Protein AF-A0A0N9HSQ0-F1 (afdb_monomer)

Structure (mmCIF, N/CA/C/O backbone):
data_AF-A0A0N9HSQ0-F1
#
_entry.id   AF-A0A0N9HSQ0-F1
#
loop_
_atom_site.group_PDB
_atom_site.id
_atom_site.type_symbol
_atom_site.label_atom_id
_atom_site.label_alt_id
_atom_site.label_comp_id
_atom_site.label_asym_id
_atom_site.label_entity_id
_atom_site.label_seq_id
_atom_site.pdbx_PDB_ins_code
_atom_site.Cartn_x
_atom_site.Cartn_y
_atom_site.Cartn_z
_atom_site.occupancy
_atom_site.B_iso_or_equiv
_atom_site.auth_seq_id
_atom_site.auth_comp_id
_atom_site.auth_asym_id
_atom_site.auth_atom_id
_atom_site.pdbx_PDB_model_num
ATOM 1 N N . MET A 1 1 ? 25.140 -25.971 20.193 1.00 41.25 1 MET A N 1
ATOM 2 C CA . MET A 1 1 ? 24.429 -25.463 19.004 1.00 41.25 1 MET A CA 1
ATOM 3 C C . MET A 1 1 ? 25.494 -25.039 18.015 1.00 41.25 1 MET A C 1
ATOM 5 O O . MET A 1 1 ? 26.293 -24.181 18.363 1.00 41.25 1 MET A O 1
ATOM 9 N N . LEU A 1 2 ? 25.597 -25.732 16.882 1.00 38.06 2 LEU A N 1
ATOM 10 C CA . LEU A 1 2 ? 26.518 -25.379 15.803 1.00 38.06 2 LEU A CA 1
ATOM 11 C C . LEU A 1 2 ? 25.874 -24.244 15.006 1.00 38.06 2 LEU A C 1
ATOM 13 O O . LEU A 1 2 ? 24.759 -24.404 14.518 1.00 38.06 2 LEU A O 1
ATOM 17 N N . TYR A 1 3 ? 26.546 -23.099 14.949 1.00 47.81 3 TYR A N 1
ATOM 18 C CA . TYR A 1 3 ? 26.230 -22.059 13.981 1.00 47.81 3 TYR A CA 1
ATOM 19 C C . TYR A 1 3 ? 26.772 -22.542 12.637 1.00 47.81 3 TYR A C 1
ATOM 21 O O . TYR A 1 3 ? 27.984 -22.676 12.484 1.00 47.81 3 TYR A O 1
ATOM 29 N N . ASP A 1 4 ? 25.886 -22.860 11.696 1.00 50.44 4 ASP A N 1
ATOM 30 C CA . ASP A 1 4 ? 26.289 -23.031 10.305 1.00 50.44 4 ASP A CA 1
ATOM 31 C C . ASP A 1 4 ? 26.711 -21.655 9.776 1.00 50.44 4 ASP A C 1
ATOM 33 O O . ASP A 1 4 ? 25.883 -20.765 9.570 1.00 50.44 4 ASP A O 1
ATOM 37 N N . ASP A 1 5 ? 28.021 -21.474 9.608 1.00 53.03 5 ASP A N 1
ATOM 38 C CA . ASP A 1 5 ? 28.629 -20.325 8.940 1.00 53.03 5 ASP A CA 1
ATOM 39 C C . ASP A 1 5 ? 28.173 -20.310 7.473 1.00 53.03 5 ASP A C 1
ATOM 41 O O . ASP A 1 5 ? 28.751 -20.960 6.593 1.00 53.03 5 ASP A O 1
ATOM 45 N N . VAL A 1 6 ? 27.100 -19.572 7.190 1.00 54.7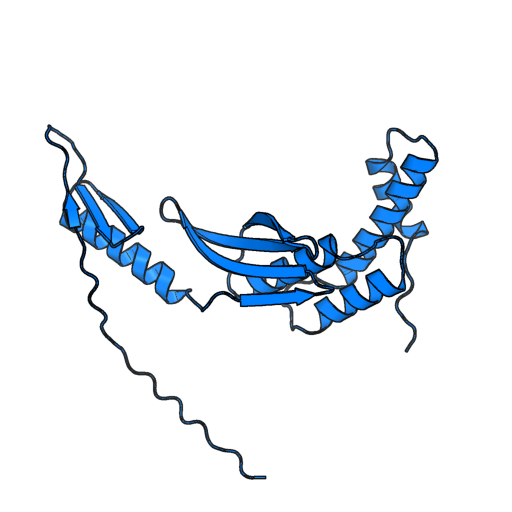5 6 VAL A N 1
ATOM 46 C CA . VAL A 1 6 ? 26.670 -19.311 5.816 1.00 54.75 6 VAL A CA 1
ATOM 47 C C . VAL A 1 6 ? 27.702 -18.389 5.172 1.00 54.75 6 VAL A C 1
ATOM 49 O O . VAL A 1 6 ? 27.705 -17.176 5.367 1.00 54.75 6 VAL A O 1
ATOM 52 N N . THR A 1 7 ? 28.595 -18.969 4.374 1.00 48.19 7 THR A N 1
ATOM 53 C CA . THR A 1 7 ? 29.532 -18.206 3.548 1.00 48.19 7 THR A CA 1
ATOM 54 C C . THR A 1 7 ? 28.821 -17.743 2.279 1.00 48.19 7 THR A C 1
ATOM 56 O O . THR A 1 7 ? 28.659 -18.500 1.321 1.00 48.19 7 THR A O 1
ATOM 59 N N . VAL A 1 8 ? 28.398 -16.479 2.258 1.00 57.38 8 VAL A N 1
ATOM 60 C CA . VAL A 1 8 ? 27.887 -15.826 1.045 1.00 57.38 8 VAL A CA 1
ATOM 61 C C . VAL A 1 8 ? 29.070 -15.523 0.120 1.00 57.38 8 VAL A C 1
ATOM 63 O O . VAL A 1 8 ? 30.066 -14.934 0.538 1.00 57.38 8 VAL A O 1
ATOM 66 N N . ARG A 1 9 ? 28.997 -15.969 -1.140 1.00 55.34 9 ARG A N 1
ATOM 67 C CA . ARG A 1 9 ? 29.979 -15.639 -2.185 1.00 55.34 9 ARG A CA 1
ATOM 68 C C . ARG A 1 9 ? 29.315 -14.812 -3.269 1.00 55.34 9 ARG A C 1
ATOM 70 O O . ARG A 1 9 ? 28.595 -15.361 -4.102 1.00 55.34 9 ARG A O 1
ATOM 77 N N . ASP A 1 10 ? 29.653 -13.534 -3.313 1.00 60.94 10 ASP A N 1
ATOM 78 C CA . ASP A 1 10 ? 29.203 -12.649 -4.378 1.00 60.94 10 ASP A CA 1
ATOM 79 C C . ASP A 1 10 ? 30.009 -12.906 -5.655 1.00 60.94 10 ASP A C 1
ATOM 81 O O . ASP A 1 10 ? 31.243 -12.956 -5.653 1.00 60.94 10 ASP A O 1
ATOM 85 N N . ARG A 1 11 ? 29.307 -13.108 -6.772 1.00 68.62 11 ARG A N 1
ATOM 86 C CA . ARG A 1 11 ? 29.905 -13.230 -8.105 1.00 68.62 11 ARG A CA 1
ATOM 87 C C . ARG A 1 11 ? 29.108 -12.400 -9.094 1.00 68.62 11 ARG A C 1
ATOM 89 O O . ARG A 1 11 ? 27.900 -12.572 -9.215 1.00 68.62 11 ARG A O 1
ATOM 96 N N . THR A 1 12 ? 29.799 -11.567 -9.862 1.00 67.62 12 THR A N 1
ATOM 97 C CA . THR A 1 12 ? 29.189 -10.854 -10.984 1.00 67.62 12 THR A CA 1
ATOM 98 C C . THR A 1 12 ? 28.826 -11.847 -12.086 1.00 67.62 12 THR A C 1
ATOM 100 O O . THR A 1 12 ? 29.705 -12.471 -12.683 1.00 67.62 12 THR A O 1
ATOM 103 N N . VAL A 1 13 ? 27.532 -11.991 -12.370 1.00 65.88 13 VAL A N 1
ATOM 104 C CA . VAL A 1 13 ? 27.021 -12.779 -13.498 1.00 65.88 13 VAL A CA 1
ATOM 105 C C . VAL A 1 13 ? 26.657 -11.827 -14.632 1.00 65.88 13 VAL A C 1
ATOM 107 O O . VAL A 1 13 ? 25.873 -10.900 -14.444 1.00 65.88 13 VAL A O 1
ATOM 110 N N . LEU A 1 14 ? 27.211 -12.059 -15.823 1.00 68.12 14 LEU A N 1
ATOM 111 C CA . LEU A 1 14 ? 26.823 -11.323 -17.024 1.00 68.12 14 LEU A CA 1
ATOM 112 C C . LEU A 1 14 ? 25.644 -12.032 -17.698 1.00 68.12 14 LEU A C 1
ATOM 114 O O . LEU A 1 14 ? 25.813 -13.105 -18.277 1.00 68.12 14 LEU A O 1
ATOM 118 N N . VAL A 1 15 ? 24.468 -11.409 -17.673 1.00 66.56 15 VAL A N 1
ATOM 119 C CA . VAL A 1 15 ? 23.293 -11.871 -18.423 1.00 66.56 15 VAL A CA 1
ATOM 120 C C . VAL A 1 15 ? 23.156 -11.024 -19.685 1.00 66.56 15 VAL A C 1
ATOM 122 O O . VAL A 1 15 ? 23.013 -9.806 -19.613 1.00 66.56 15 VAL A O 1
ATOM 125 N N . ARG A 1 16 ? 23.216 -11.660 -20.860 1.00 72.00 16 ARG A N 1
ATOM 126 C CA . ARG A 1 16 ? 22.978 -10.985 -22.144 1.00 72.00 16 ARG A CA 1
ATOM 127 C C . ARG A 1 16 ? 21.499 -11.073 -22.495 1.00 72.00 16 ARG A C 1
ATOM 129 O O . ARG A 1 16 ? 20.984 -12.169 -22.691 1.00 72.00 16 ARG A O 1
ATOM 136 N N . LEU A 1 17 ? 20.843 -9.924 -22.604 1.00 73.19 17 LEU A N 1
ATOM 137 C CA . LEU A 1 17 ? 19.463 -9.823 -23.071 1.00 73.19 17 LEU A CA 1
ATOM 138 C C . LEU A 1 17 ? 19.459 -9.502 -24.566 1.00 73.19 17 LEU A C 1
ATOM 140 O O . LEU A 1 17 ? 20.148 -8.586 -25.014 1.00 73.19 17 LEU A O 1
ATOM 144 N N . THR A 1 18 ? 18.695 -10.264 -25.344 1.00 81.81 18 THR A N 1
ATOM 145 C CA . THR A 1 18 ? 18.488 -9.972 -26.765 1.00 81.81 18 THR A CA 1
ATOM 146 C C . THR A 1 18 ? 17.492 -8.827 -26.901 1.00 81.81 18 THR A C 1
ATOM 148 O O . THR A 1 18 ? 16.412 -8.869 -26.311 1.00 81.81 18 THR A O 1
ATOM 151 N N . THR A 1 19 ? 17.845 -7.815 -27.688 1.00 83.62 19 THR A N 1
ATOM 152 C CA . THR A 1 19 ? 16.984 -6.667 -27.980 1.00 83.62 19 THR A CA 1
ATOM 153 C C . THR A 1 19 ? 16.700 -6.590 -29.477 1.00 83.62 19 THR A C 1
ATOM 155 O O . THR A 1 19 ? 17.472 -7.080 -30.301 1.00 83.62 19 THR A O 1
ATOM 158 N N . THR A 1 20 ? 15.573 -5.989 -29.846 1.00 88.94 20 THR A N 1
ATOM 159 C CA . THR A 1 20 ? 15.243 -5.647 -31.234 1.00 88.94 20 THR A CA 1
ATOM 160 C C . THR A 1 20 ? 15.177 -4.134 -31.361 1.00 88.94 20 THR A C 1
ATOM 162 O O . THR A 1 20 ? 14.444 -3.491 -30.613 1.00 88.94 20 THR A O 1
ATOM 165 N N . ALA A 1 21 ? 15.934 -3.565 -32.298 1.00 87.00 21 ALA A N 1
ATOM 166 C CA . ALA A 1 21 ? 15.878 -2.146 -32.621 1.00 87.00 21 ALA A CA 1
ATOM 167 C C . ALA A 1 21 ? 15.114 -1.930 -33.931 1.00 87.00 21 ALA A C 1
ATOM 169 O O . ALA A 1 21 ? 15.380 -2.582 -34.938 1.00 87.00 21 ALA A O 1
ATOM 170 N N . THR A 1 22 ? 14.158 -1.006 -33.924 1.00 91.12 22 THR A N 1
ATOM 171 C CA . THR A 1 22 ? 13.343 -0.666 -35.095 1.00 91.12 22 THR A CA 1
ATOM 172 C C . THR A 1 22 ? 13.283 0.843 -35.286 1.00 91.12 22 THR A C 1
ATOM 174 O O . THR A 1 22 ? 13.370 1.608 -34.328 1.00 91.12 22 THR A O 1
ATOM 177 N N . ARG A 1 23 ? 13.135 1.286 -36.536 1.00 91.31 23 ARG A N 1
ATOM 178 C CA . ARG A 1 23 ? 12.885 2.688 -36.882 1.00 91.31 23 ARG A CA 1
ATOM 179 C C . ARG A 1 23 ? 11.802 2.748 -37.958 1.00 91.31 23 ARG A C 1
ATOM 181 O O . ARG A 1 23 ? 12.018 2.180 -39.032 1.00 91.31 23 ARG A O 1
ATOM 188 N N . PRO A 1 24 ? 10.679 3.448 -37.728 1.00 89.31 24 PRO A N 1
ATOM 189 C CA . PRO A 1 24 ? 9.686 3.683 -38.770 1.00 89.31 24 PRO A CA 1
ATOM 190 C C . PRO A 1 24 ? 10.293 4.402 -39.991 1.00 89.31 24 PRO A C 1
ATOM 192 O O . PRO A 1 24 ? 11.217 5.210 -39.838 1.00 89.31 24 PRO A O 1
ATOM 195 N N . PRO A 1 25 ? 9.799 4.151 -41.215 1.00 86.56 25 PRO A N 1
ATOM 196 C CA . PRO A 1 25 ? 10.267 4.869 -42.397 1.00 86.56 25 PRO A CA 1
ATOM 197 C C . PRO A 1 25 ? 9.919 6.368 -42.316 1.00 86.56 25 PRO A C 1
ATOM 199 O O . PRO A 1 25 ? 8.823 6.739 -41.903 1.00 86.56 25 PRO A O 1
ATOM 202 N N . GLY A 1 26 ? 10.843 7.243 -42.734 1.00 84.88 26 GLY A N 1
ATOM 203 C CA . GLY A 1 26 ? 10.636 8.700 -42.787 1.00 84.88 26 GLY A CA 1
ATOM 204 C C . GLY A 1 26 ? 11.812 9.530 -42.256 1.00 84.88 26 GLY A C 1
ATOM 205 O O . GLY A 1 26 ? 12.737 9.013 -41.629 1.00 84.88 26 GLY A O 1
ATOM 206 N N . ARG A 1 27 ? 11.797 10.848 -42.512 1.00 82.25 27 ARG A N 1
ATOM 207 C CA . ARG A 1 27 ? 12.781 11.790 -41.938 1.00 82.25 27 ARG A CA 1
ATOM 208 C C . ARG A 1 27 ? 12.439 12.081 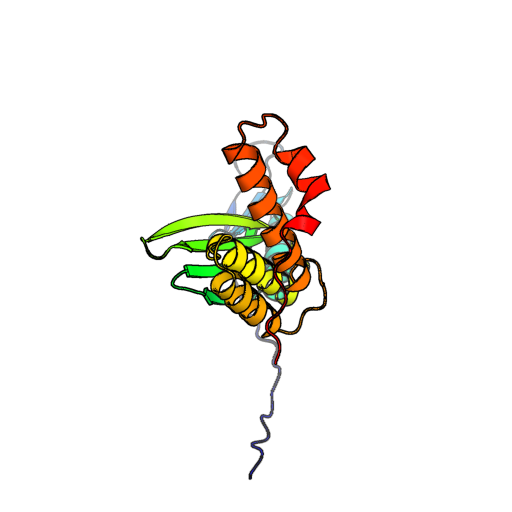-40.472 1.00 82.25 27 ARG A C 1
ATOM 210 O O . ARG A 1 27 ? 11.266 12.186 -40.136 1.00 82.25 27 ARG A O 1
ATOM 217 N N . ARG A 1 28 ? 13.468 12.273 -39.632 1.00 82.88 28 ARG A N 1
ATOM 218 C CA . ARG A 1 28 ? 13.358 12.620 -38.194 1.00 82.88 28 ARG A CA 1
ATOM 219 C C . ARG A 1 28 ? 12.613 11.591 -37.320 1.00 82.88 28 ARG A C 1
ATOM 221 O O . ARG A 1 28 ? 12.153 11.945 -36.242 1.00 82.88 28 ARG A O 1
ATOM 228 N N . GLN A 1 29 ? 12.513 10.338 -37.760 1.00 89.50 29 GLN A N 1
ATOM 229 C CA . GLN A 1 29 ? 11.940 9.259 -36.951 1.00 89.50 29 GLN A CA 1
ATOM 230 C C . GLN A 1 29 ? 12.932 8.776 -35.888 1.00 89.50 29 GLN A C 1
ATOM 232 O O . GLN A 1 29 ? 14.140 8.726 -36.139 1.00 89.50 29 GLN A O 1
ATOM 237 N N . THR A 1 30 ? 12.417 8.417 -34.715 1.00 92.38 30 THR A N 1
ATOM 238 C CA . THR A 1 30 ? 13.195 7.855 -33.608 1.00 92.38 30 THR A CA 1
ATOM 239 C C . THR A 1 30 ? 13.410 6.354 -33.788 1.00 92.38 30 THR A C 1
ATOM 241 O O . THR A 1 30 ? 12.623 5.651 -34.422 1.00 92.38 30 THR A O 1
ATOM 244 N N . TRP A 1 31 ? 14.515 5.867 -33.236 1.00 94.25 31 TRP A N 1
ATOM 245 C CA . TRP A 1 31 ? 14.769 4.450 -33.031 1.00 94.25 31 TRP A CA 1
ATOM 246 C C . TRP A 1 31 ? 14.086 3.984 -31.753 1.00 94.25 31 TRP A C 1
ATOM 248 O O . TRP A 1 31 ? 14.141 4.690 -30.748 1.00 94.25 31 TRP A O 1
ATOM 258 N N . THR A 1 32 ? 13.523 2.782 -31.778 1.00 92.12 32 THR A N 1
ATOM 259 C CA . THR A 1 32 ? 12.946 2.095 -30.622 1.00 92.12 32 THR A CA 1
ATOM 260 C C . THR A 1 32 ? 13.689 0.783 -30.408 1.00 92.12 32 THR A C 1
ATOM 262 O O . THR A 1 32 ? 13.655 -0.078 -31.284 1.00 92.12 32 THR A O 1
ATOM 265 N N . ALA A 1 33 ? 14.337 0.614 -29.256 1.00 90.94 33 ALA A N 1
ATOM 266 C CA . ALA A 1 33 ? 14.908 -0.658 -28.818 1.00 90.94 33 ALA A CA 1
ATOM 267 C C . ALA A 1 33 ? 13.931 -1.359 -27.864 1.00 90.94 33 ALA A C 1
ATOM 269 O O . ALA A 1 33 ? 13.346 -0.692 -27.011 1.00 90.94 33 ALA A O 1
ATOM 270 N N . GLN A 1 34 ? 13.747 -2.677 -27.995 1.00 89.81 34 GLN A N 1
ATOM 271 C CA . GLN A 1 34 ? 12.795 -3.462 -27.197 1.00 89.81 34 GLN A CA 1
ATOM 272 C C . GLN A 1 34 ? 13.383 -4.798 -26.717 1.00 89.81 34 GLN A C 1
ATOM 274 O O . GLN A 1 34 ? 14.107 -5.450 -27.467 1.00 89.81 34 GLN A O 1
ATOM 279 N N . ALA A 1 35 ? 13.028 -5.228 -25.502 1.00 86.62 35 ALA A N 1
ATOM 280 C CA . ALA A 1 35 ? 13.273 -6.565 -24.949 1.00 86.62 35 ALA A CA 1
ATOM 281 C C . ALA A 1 35 ? 12.069 -7.016 -24.103 1.00 86.62 35 ALA A C 1
ATOM 283 O O . ALA A 1 35 ? 11.866 -6.555 -22.979 1.00 86.62 35 ALA A O 1
ATOM 284 N N . GLY A 1 36 ? 11.243 -7.919 -24.638 1.00 83.06 36 GLY A N 1
ATOM 285 C CA . GLY A 1 36 ? 9.976 -8.287 -23.998 1.00 83.06 36 GLY A CA 1
ATOM 286 C C . GLY A 1 36 ? 9.033 -7.082 -23.906 1.00 83.06 36 GLY A C 1
ATOM 287 O O . GLY A 1 36 ? 8.749 -6.449 -24.917 1.00 83.06 36 GLY A O 1
ATOM 288 N N . HIS A 1 37 ? 8.565 -6.752 -22.699 1.00 78.69 37 HIS A N 1
ATOM 289 C CA . HIS A 1 37 ? 7.734 -5.562 -22.455 1.00 78.69 37 HIS A CA 1
ATOM 290 C C . HIS A 1 37 ? 8.553 -4.268 -22.286 1.00 78.69 37 HIS A C 1
ATOM 292 O O . HIS A 1 37 ? 7.992 -3.169 -22.274 1.00 78.69 37 HIS A O 1
ATOM 298 N N . TRP A 1 38 ? 9.878 -4.378 -22.171 1.00 84.44 38 TRP A N 1
ATOM 299 C CA . TRP A 1 38 ? 10.766 -3.236 -22.006 1.00 84.44 38 TRP A CA 1
ATOM 300 C C . TRP A 1 38 ? 11.059 -2.578 -23.338 1.00 84.44 38 TRP A C 1
ATOM 302 O O . TRP A 1 38 ? 11.335 -3.259 -24.325 1.00 84.44 38 TRP A O 1
ATOM 312 N N . HIS A 1 39 ? 11.050 -1.250 -23.354 1.00 89.06 39 HIS A N 1
ATOM 313 C CA . HIS A 1 39 ? 11.429 -0.486 -24.529 1.00 89.06 39 HIS A CA 1
ATOM 314 C C . HIS A 1 39 ? 11.978 0.898 -24.171 1.00 89.06 39 HIS A C 1
ATOM 316 O O . HIS A 1 39 ? 11.699 1.454 -23.104 1.00 89.06 39 HIS A O 1
ATOM 322 N N . ALA A 1 40 ? 12.766 1.459 -25.084 1.00 89.62 40 ALA A N 1
ATOM 323 C CA . ALA A 1 40 ? 13.254 2.830 -25.022 1.00 89.62 40 ALA A CA 1
ATOM 324 C C . ALA A 1 40 ? 13.356 3.420 -26.431 1.00 89.62 40 ALA A C 1
ATOM 326 O O . ALA A 1 40 ? 13.582 2.693 -27.401 1.00 89.62 40 ALA A O 1
ATOM 327 N N . THR A 1 41 ? 13.198 4.739 -26.539 1.00 91.25 41 THR A N 1
ATOM 328 C CA . THR A 1 41 ? 13.251 5.461 -27.815 1.00 91.25 41 THR A CA 1
ATOM 329 C C . THR A 1 41 ? 14.328 6.536 -27.804 1.00 91.25 41 THR A C 1
ATOM 331 O O . THR A 1 41 ? 14.423 7.280 -26.831 1.00 91.25 41 THR A O 1
ATOM 334 N N . ALA A 1 42 ? 15.089 6.677 -28.890 1.00 91.75 42 ALA A N 1
ATOM 335 C CA . ALA A 1 42 ? 16.099 7.728 -29.030 1.00 91.75 42 ALA A CA 1
ATOM 336 C C . ALA A 1 42 ? 16.330 8.135 -30.495 1.00 91.75 42 ALA A C 1
ATOM 338 O O . ALA A 1 42 ? 15.761 7.568 -31.424 1.00 91.75 42 ALA A O 1
ATOM 339 N N . SER A 1 43 ? 17.187 9.131 -30.725 1.00 92.12 43 SER A N 1
ATOM 340 C CA . SER A 1 43 ? 17.527 9.611 -32.074 1.00 92.12 43 SER A CA 1
ATOM 341 C C . SER A 1 43 ? 18.433 8.658 -32.865 1.00 92.12 43 SER A C 1
ATOM 343 O O . SER A 1 43 ? 18.450 8.714 -34.095 1.00 92.12 43 SER A O 1
ATOM 345 N N . THR A 1 44 ? 19.166 7.766 -32.192 1.00 92.31 44 THR A N 1
ATOM 346 C CA . THR A 1 44 ? 20.043 6.760 -32.812 1.00 92.31 44 THR A CA 1
ATOM 347 C C . THR A 1 44 ? 19.769 5.371 -32.243 1.00 92.31 44 THR A C 1
ATOM 349 O O . THR A 1 44 ? 19.285 5.246 -31.120 1.00 92.31 44 THR A O 1
ATOM 352 N N . GLU A 1 45 ? 20.104 4.330 -33.011 1.00 91.25 45 GLU A N 1
ATOM 353 C CA . GLU A 1 45 ? 19.984 2.930 -32.584 1.00 91.25 45 GLU A CA 1
ATOM 354 C C . GLU A 1 45 ? 20.752 2.683 -31.282 1.00 91.25 45 GLU A C 1
ATOM 356 O O . GLU A 1 45 ? 20.185 2.191 -30.309 1.00 91.25 45 GLU A O 1
ATOM 361 N N . LYS A 1 46 ? 22.019 3.118 -31.242 1.00 90.69 46 LYS A N 1
ATOM 362 C CA . LYS A 1 46 ? 22.871 3.004 -30.057 1.00 90.69 46 LYS A CA 1
ATOM 363 C C . LYS A 1 46 ? 22.261 3.715 -28.851 1.00 90.69 46 LYS A C 1
ATOM 365 O O . LYS A 1 46 ? 22.165 3.111 -27.796 1.00 90.69 46 LYS A O 1
ATOM 370 N N . ALA A 1 47 ? 21.798 4.957 -29.006 1.00 90.44 47 ALA A N 1
ATOM 371 C CA . ALA A 1 47 ? 21.202 5.689 -27.889 1.00 90.44 47 ALA A CA 1
ATOM 372 C C . ALA A 1 47 ? 19.914 5.023 -27.372 1.00 90.44 47 ALA A C 1
ATOM 374 O O . ALA A 1 47 ? 19.651 5.058 -26.175 1.00 90.44 47 ALA A O 1
ATOM 375 N N . ALA A 1 48 ? 19.120 4.395 -28.247 1.00 89.69 48 ALA A N 1
ATOM 376 C CA . ALA A 1 48 ? 17.928 3.661 -27.830 1.00 89.69 48 ALA A CA 1
ATOM 377 C C . ALA A 1 48 ? 18.307 2.378 -27.070 1.00 89.69 48 ALA A C 1
ATOM 379 O O . ALA A 1 48 ? 17.682 2.058 -26.060 1.00 89.69 48 ALA A O 1
ATOM 380 N N . ALA A 1 49 ? 19.346 1.670 -27.525 1.00 89.44 49 ALA A N 1
ATOM 381 C CA . ALA A 1 49 ? 19.877 0.490 -26.848 1.00 89.44 49 ALA A CA 1
ATOM 382 C C . ALA A 1 49 ? 20.505 0.830 -25.485 1.00 89.44 49 ALA A C 1
ATOM 384 O O . ALA A 1 49 ? 20.200 0.158 -24.503 1.00 89.44 49 ALA A O 1
ATOM 385 N N . ASP A 1 50 ? 21.312 1.893 -25.409 1.00 89.81 50 ASP A N 1
ATOM 386 C CA . ASP A 1 50 ? 21.937 2.371 -24.171 1.00 89.81 50 ASP A CA 1
ATOM 387 C C . ASP A 1 50 ? 20.862 2.804 -23.156 1.00 89.81 50 ASP A C 1
ATOM 389 O O . ASP A 1 50 ? 20.907 2.391 -22.000 1.00 89.81 50 ASP A O 1
ATOM 393 N N . ALA A 1 51 ? 19.827 3.533 -23.596 1.00 88.69 51 ALA A N 1
ATOM 394 C CA . ALA A 1 51 ? 18.704 3.923 -22.738 1.00 88.69 51 ALA A CA 1
ATOM 395 C C . ALA A 1 51 ? 17.889 2.717 -22.231 1.00 88.69 51 ALA A C 1
ATOM 397 O O . ALA A 1 51 ? 17.426 2.707 -21.090 1.00 88.69 51 ALA A O 1
ATOM 398 N N . LEU A 1 52 ? 17.702 1.683 -23.061 1.00 88.75 52 LEU A N 1
ATOM 399 C CA . LEU A 1 52 ? 17.059 0.438 -22.636 1.00 88.75 52 LEU A CA 1
ATOM 400 C C . LEU A 1 52 ? 17.920 -0.309 -21.606 1.00 88.75 52 LEU A C 1
ATOM 402 O O . LEU A 1 52 ? 17.386 -0.802 -20.613 1.00 88.75 52 LEU A O 1
ATOM 406 N N . ALA A 1 53 ? 19.235 -0.378 -21.828 1.00 87.69 53 ALA A N 1
ATOM 407 C CA . ALA A 1 53 ? 20.173 -1.019 -20.914 1.00 87.69 53 ALA A CA 1
ATOM 408 C C . ALA A 1 53 ? 20.221 -0.307 -19.555 1.00 87.69 53 ALA A C 1
ATOM 410 O O . ALA A 1 53 ? 20.139 -0.973 -18.527 1.00 87.69 53 ALA A O 1
ATOM 411 N N . GLU A 1 54 ? 20.269 1.027 -19.543 1.00 85.81 54 GLU A N 1
ATOM 412 C CA . GLU A 1 54 ? 20.230 1.830 -18.318 1.00 85.81 54 GLU A CA 1
ATOM 413 C C . GLU A 1 54 ? 18.939 1.581 -17.525 1.00 85.81 54 GLU A C 1
ATOM 415 O O . GLU A 1 54 ? 18.994 1.303 -16.329 1.00 85.81 54 GLU A O 1
ATOM 420 N N . ARG A 1 55 ? 17.777 1.582 -18.194 1.00 83.50 55 ARG A N 1
ATOM 421 C CA . ARG A 1 55 ? 16.481 1.281 -17.556 1.00 83.50 55 ARG A CA 1
ATOM 422 C C . ARG A 1 55 ? 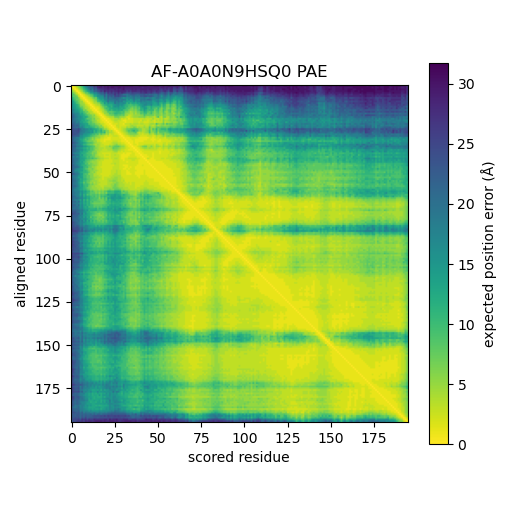16.442 -0.119 -16.942 1.00 83.50 55 ARG A C 1
ATOM 424 O O . ARG A 1 55 ? 15.973 -0.287 -15.819 1.00 83.50 55 ARG A O 1
ATOM 431 N N . LEU A 1 56 ? 16.935 -1.124 -17.668 1.00 86.44 56 LEU A N 1
ATOM 432 C CA . LEU A 1 56 ? 17.010 -2.499 -17.170 1.00 86.44 56 LEU A CA 1
ATOM 433 C C . LEU A 1 56 ? 17.972 -2.616 -15.987 1.00 86.44 56 LEU A C 1
ATOM 435 O O . LEU A 1 56 ? 17.659 -3.299 -15.017 1.00 86.44 56 LEU A O 1
ATOM 439 N N . GLN A 1 57 ? 19.116 -1.935 -16.036 1.00 84.31 57 GLN A N 1
ATOM 440 C CA . GLN A 1 57 ? 20.075 -1.913 -14.937 1.00 84.31 57 GLN A CA 1
ATOM 441 C C . GLN A 1 57 ? 19.478 -1.264 -13.685 1.00 84.31 57 GLN A C 1
ATOM 443 O O . GLN A 1 57 ? 19.573 -1.844 -12.606 1.00 84.31 57 GLN A O 1
ATOM 448 N N . GLN A 1 58 ? 18.822 -0.108 -13.828 1.00 81.31 58 GLN A N 1
ATOM 449 C CA . GLN A 1 58 ? 18.122 0.558 -12.727 1.00 81.31 58 GLN A CA 1
ATOM 450 C C . GLN A 1 58 ? 17.064 -0.361 -12.111 1.00 81.31 58 GLN A C 1
ATOM 452 O O . GLN A 1 58 ? 17.011 -0.504 -10.895 1.00 81.31 58 GLN A O 1
ATOM 457 N N . PHE A 1 59 ? 16.262 -1.045 -12.930 1.00 83.50 59 PHE A N 1
ATOM 458 C CA . PHE A 1 59 ? 15.292 -2.013 -12.424 1.00 83.50 59 PHE A CA 1
ATOM 459 C C . PHE A 1 59 ? 15.958 -3.163 -11.668 1.00 83.50 59 PHE A C 1
ATOM 461 O O . PHE A 1 59 ? 15.575 -3.450 -10.541 1.00 83.50 59 PHE A O 1
ATOM 468 N N . LEU A 1 60 ? 16.974 -3.801 -12.255 1.00 84.50 60 LEU A N 1
ATOM 469 C CA . LEU A 1 60 ? 17.653 -4.952 -11.656 1.00 84.50 60 LEU A CA 1
ATOM 470 C C . LEU A 1 60 ? 18.388 -4.607 -10.356 1.00 84.50 60 LEU A C 1
ATOM 472 O O . LEU A 1 60 ? 18.501 -5.468 -9.492 1.00 84.50 60 LEU A O 1
ATOM 476 N N . MET A 1 61 ? 18.848 -3.364 -10.192 1.00 82.00 61 MET A N 1
ATOM 477 C CA . MET A 1 61 ? 19.423 -2.884 -8.930 1.00 82.00 61 MET A CA 1
ATOM 478 C C . MET A 1 61 ? 18.416 -2.871 -7.774 1.00 82.00 61 MET A C 1
ATOM 480 O O . MET A 1 61 ? 18.820 -2.992 -6.621 1.00 82.00 61 MET A O 1
ATOM 484 N N . HIS A 1 62 ? 17.128 -2.708 -8.075 1.00 77.62 62 HIS A N 1
ATOM 485 C CA . HIS A 1 62 ? 16.058 -2.617 -7.080 1.00 77.62 62 HIS A CA 1
ATOM 486 C C . HIS A 1 62 ? 15.124 -3.830 -7.092 1.00 77.62 62 HIS A C 1
ATOM 488 O O . HIS A 1 62 ? 14.223 -3.925 -6.259 1.00 77.62 62 HIS A O 1
ATOM 494 N N . TYR A 1 63 ? 15.297 -4.750 -8.039 1.00 83.19 63 TYR A N 1
ATOM 495 C CA . TYR A 1 63 ? 14.400 -5.879 -8.201 1.00 83.19 63 TYR A CA 1
ATOM 496 C C . TYR A 1 63 ? 14.609 -6.908 -7.092 1.00 83.19 63 TYR A C 1
ATOM 498 O O . TYR A 1 63 ? 15.678 -7.501 -6.957 1.00 83.19 63 TYR A O 1
ATOM 506 N N . GLU A 1 64 ? 13.534 -7.183 -6.366 1.00 84.69 64 GLU A N 1
ATOM 507 C CA . GLU A 1 64 ? 13.380 -8.397 -5.573 1.00 84.69 64 GLU A CA 1
ATOM 508 C C . GLU A 1 64 ? 12.151 -9.157 -6.082 1.00 84.69 64 GLU A C 1
ATOM 510 O O . GLU A 1 64 ? 11.315 -8.613 -6.812 1.00 84.69 64 GLU A O 1
ATOM 515 N N . ALA A 1 65 ? 12.035 -10.431 -5.704 1.00 85.62 65 ALA A N 1
ATOM 516 C CA . ALA A 1 65 ? 10.823 -11.189 -5.982 1.00 85.62 65 ALA A CA 1
ATOM 517 C C . ALA A 1 65 ? 9.602 -10.498 -5.337 1.00 85.62 65 ALA A C 1
ATOM 519 O O . ALA A 1 65 ? 9.729 -9.968 -4.229 1.00 85.62 65 ALA A O 1
ATOM 520 N N . PRO A 1 66 ? 8.420 -10.523 -5.986 1.00 90.75 66 PRO A N 1
ATOM 521 C CA . PRO A 1 66 ? 7.208 -9.950 -5.415 1.00 90.75 66 PRO A CA 1
ATOM 522 C C . PRO A 1 66 ? 6.946 -10.446 -3.992 1.00 90.75 66 PRO A C 1
ATOM 524 O O . PRO A 1 66 ? 7.034 -11.646 -3.715 1.00 90.75 66 PRO A O 1
ATOM 527 N N . ARG A 1 67 ? 6.598 -9.526 -3.088 1.00 91.56 67 ARG A N 1
ATOM 528 C CA . ARG A 1 67 ? 6.284 -9.862 -1.697 1.00 91.56 67 ARG A CA 1
ATOM 529 C C . ARG A 1 67 ? 4.800 -10.173 -1.559 1.00 91.56 67 ARG A C 1
ATOM 531 O O . ARG A 1 67 ? 3.946 -9.412 -2.011 1.00 91.56 67 ARG A O 1
ATOM 538 N N . LEU A 1 68 ? 4.508 -11.304 -0.922 1.00 94.69 68 LEU A N 1
ATOM 539 C CA . LEU A 1 68 ? 3.155 -11.753 -0.608 1.00 94.69 68 LEU A CA 1
ATOM 540 C C . LEU A 1 68 ? 2.869 -11.485 0.866 1.00 94.69 68 LEU A C 1
ATOM 542 O O . LEU A 1 68 ? 3.506 -12.056 1.750 1.00 94.69 68 LEU A O 1
ATOM 546 N N . LEU A 1 69 ? 1.894 -10.624 1.125 1.00 95.25 69 LEU A N 1
ATOM 547 C CA . LEU A 1 69 ? 1.466 -10.244 2.463 1.00 95.25 69 LEU A CA 1
ATOM 548 C C . LEU A 1 69 ? 0.053 -10.762 2.680 1.00 95.25 69 LEU A C 1
ATOM 550 O O . LEU A 1 69 ? -0.813 -10.564 1.834 1.00 95.25 69 LEU A O 1
ATOM 554 N N . THR A 1 70 ? -0.199 -11.407 3.812 1.00 95.88 70 THR A N 1
ATOM 555 C CA . THR A 1 70 ? -1.535 -11.909 4.143 1.00 95.88 70 THR A CA 1
ATOM 556 C C . THR A 1 70 ? -1.985 -11.378 5.490 1.00 95.88 70 THR A C 1
ATOM 558 O O . THR A 1 70 ? -1.191 -11.268 6.428 1.00 95.88 70 THR A O 1
ATOM 561 N N . PHE A 1 71 ? -3.265 -11.029 5.575 1.00 96.56 71 PHE A N 1
ATOM 562 C CA . PHE A 1 71 ? -3.902 -10.619 6.817 1.00 96.56 71 PHE A CA 1
ATOM 563 C C . PHE A 1 71 ? -5.417 -10.812 6.703 1.00 96.56 71 PHE A C 1
ATOM 565 O O . PHE A 1 71 ? -6.033 -10.360 5.742 1.00 96.56 71 PHE A O 1
ATOM 572 N N . ARG A 1 72 ? -6.017 -11.534 7.660 1.00 93.44 72 ARG A N 1
ATOM 573 C CA . ARG A 1 72 ? -7.475 -11.773 7.738 1.00 93.44 72 ARG A CA 1
ATOM 574 C C . ARG A 1 72 ? -8.117 -12.208 6.413 1.00 93.44 72 ARG A C 1
ATOM 576 O O . ARG A 1 72 ? -9.095 -11.625 5.946 1.00 93.44 72 ARG A O 1
ATOM 583 N N . GLY A 1 73 ? -7.516 -13.208 5.770 1.00 93.19 73 GLY A N 1
ATOM 584 C CA . GLY A 1 73 ? -7.981 -13.753 4.488 1.00 93.19 73 GLY A CA 1
ATOM 585 C C . GLY A 1 73 ? -7.766 -12.841 3.274 1.00 93.19 73 GLY A C 1
ATOM 586 O O . GLY A 1 73 ? -8.015 -13.277 2.156 1.00 93.19 73 GLY A O 1
ATOM 587 N N . HIS A 1 74 ? -7.280 -11.612 3.465 1.00 95.88 74 HIS A N 1
ATOM 588 C CA . HIS A 1 74 ? -6.852 -10.741 2.379 1.00 95.88 74 HIS A CA 1
ATOM 589 C C . HIS A 1 74 ? -5.394 -11.031 2.029 1.00 95.88 74 HIS A C 1
ATOM 591 O O . HIS A 1 74 ? -4.580 -11.338 2.907 1.00 95.88 74 HIS A O 1
ATOM 597 N N . THR A 1 75 ? -5.061 -10.896 0.748 1.00 97.44 75 THR A N 1
ATOM 598 C CA . THR A 1 75 ? -3.692 -11.053 0.244 1.00 97.44 75 THR A CA 1
ATOM 599 C C . THR A 1 75 ? -3.284 -9.809 -0.529 1.00 97.44 75 THR A C 1
ATOM 601 O O . THR A 1 75 ? -3.964 -9.448 -1.482 1.00 97.44 75 THR A O 1
ATOM 604 N N . ALA A 1 76 ? -2.175 -9.174 -0.154 1.00 96.44 76 ALA A N 1
ATOM 605 C CA . ALA A 1 76 ? -1.526 -8.145 -0.956 1.00 96.44 76 ALA A CA 1
ATOM 606 C C . ALA A 1 76 ? -0.299 -8.724 -1.671 1.00 96.44 76 ALA A C 1
ATOM 608 O O . ALA A 1 76 ? 0.581 -9.302 -1.033 1.00 96.44 76 ALA A O 1
ATOM 609 N N . VAL A 1 77 ? -0.226 -8.535 -2.987 1.00 96.19 77 VAL A N 1
ATOM 610 C CA . VAL A 1 77 ? 0.976 -8.787 -3.792 1.00 96.19 77 VAL A CA 1
ATOM 611 C C . VAL A 1 77 ? 1.638 -7.449 -4.071 1.00 96.19 77 VAL A C 1
ATOM 613 O O . VAL A 1 77 ? 1.006 -6.586 -4.680 1.00 96.19 77 VAL A O 1
ATOM 616 N N . VAL A 1 78 ? 2.880 -7.274 -3.624 1.00 95.25 78 VAL A N 1
ATOM 617 C CA . VAL A 1 78 ? 3.672 -6.057 -3.835 1.00 95.25 78 VAL A CA 1
ATOM 618 C C . VAL A 1 78 ? 4.784 -6.356 -4.821 1.00 95.25 78 VAL A C 1
ATOM 620 O O . VAL A 1 78 ? 5.574 -7.275 -4.607 1.00 95.25 78 VAL A O 1
ATOM 623 N N . GLU A 1 79 ? 4.855 -5.577 -5.892 1.00 94.19 79 GLU A N 1
ATOM 624 C CA . GLU A 1 79 ? 5.852 -5.756 -6.942 1.00 94.19 79 GLU A CA 1
ATOM 625 C C . GLU A 1 79 ? 6.394 -4.411 -7.428 1.00 94.19 79 GLU A C 1
ATOM 627 O O . GLU A 1 79 ? 5.670 -3.414 -7.512 1.00 94.19 79 GLU A O 1
ATOM 632 N N . LEU A 1 80 ? 7.681 -4.398 -7.767 1.00 91.38 80 LEU A N 1
ATOM 633 C CA . LEU A 1 80 ? 8.297 -3.294 -8.485 1.00 91.38 80 LEU A CA 1
ATOM 634 C C . LEU A 1 80 ? 7.928 -3.401 -9.967 1.00 91.38 80 LEU A C 1
ATOM 636 O O . LEU A 1 80 ? 8.098 -4.452 -10.587 1.00 91.38 80 LEU A O 1
ATOM 640 N N . ALA A 1 81 ? 7.451 -2.309 -10.548 1.00 86.00 81 ALA A N 1
ATOM 641 C CA . ALA A 1 81 ? 7.089 -2.223 -11.953 1.00 86.00 81 ALA A CA 1
ATOM 642 C C . ALA A 1 81 ? 7.713 -0.993 -12.615 1.00 86.00 81 ALA A C 1
ATOM 644 O O . ALA A 1 81 ? 8.228 -0.092 -11.952 1.00 86.00 81 ALA A O 1
ATOM 645 N N . VAL A 1 82 ? 7.657 -0.964 -13.949 1.00 77.88 82 VAL A N 1
ATOM 646 C CA . VAL A 1 82 ? 8.149 0.156 -14.757 1.00 77.88 82 VAL A CA 1
ATOM 647 C C . VAL A 1 82 ? 7.102 0.591 -15.761 1.00 77.88 82 VAL A C 1
ATOM 649 O O . VAL A 1 82 ? 6.407 -0.228 -16.362 1.00 77.88 82 VAL A O 1
ATOM 652 N N . GLY A 1 83 ? 6.993 1.902 -15.942 1.00 73.69 83 GLY A N 1
ATOM 653 C CA . GLY A 1 83 ? 6.121 2.541 -16.923 1.00 73.69 83 GLY A CA 1
ATOM 654 C C . GLY A 1 83 ? 6.711 3.884 -17.296 1.00 73.69 83 GLY A C 1
ATOM 655 O O . GLY A 1 83 ? 7.305 4.555 -16.458 1.00 73.69 83 GLY A O 1
ATOM 656 N N . ASP A 1 84 ? 6.666 4.196 -18.587 1.00 71.00 84 ASP A N 1
ATOM 657 C CA . ASP A 1 84 ? 7.249 5.394 -19.203 1.00 71.00 84 ASP A CA 1
ATOM 658 C C . ASP A 1 84 ? 8.733 5.664 -18.866 1.00 71.00 84 ASP A C 1
ATOM 660 O O . ASP A 1 84 ? 9.285 6.715 -19.188 1.00 71.00 84 ASP A O 1
ATOM 664 N N . GLY A 1 85 ? 9.437 4.667 -18.317 1.00 65.19 85 GLY A N 1
ATOM 665 C CA . GLY A 1 85 ? 10.834 4.763 -17.894 1.00 65.19 85 GLY A CA 1
ATOM 666 C C . GLY A 1 85 ? 11.058 5.105 -16.427 1.00 65.19 85 GLY A C 1
ATOM 667 O O . GLY A 1 85 ? 12.206 5.318 -16.055 1.00 65.19 85 GLY A O 1
ATOM 668 N N . THR A 1 86 ? 10.011 5.147 -15.605 1.00 76.75 86 THR A N 1
ATOM 669 C CA . THR A 1 86 ? 10.109 5.394 -14.163 1.00 76.75 86 THR A CA 1
AT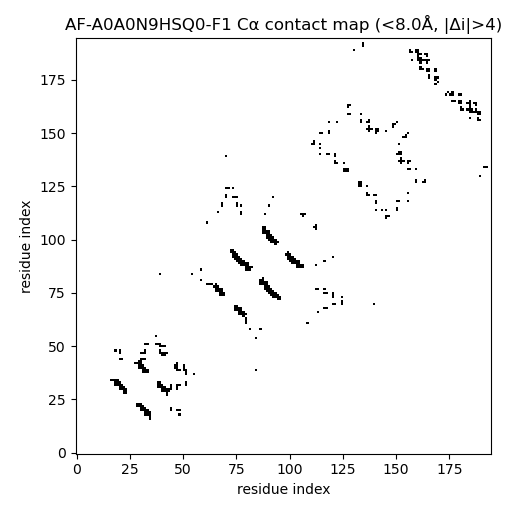OM 670 C C . THR A 1 86 ? 9.742 4.132 -13.385 1.00 76.75 86 THR A C 1
ATOM 672 O O . THR A 1 86 ? 8.795 3.425 -13.744 1.00 76.75 86 THR A O 1
ATOM 675 N N . LEU A 1 87 ? 10.510 3.843 -12.329 1.00 82.75 87 LEU A N 1
ATOM 676 C CA . LEU A 1 87 ? 10.199 2.782 -11.373 1.00 82.75 87 LEU A CA 1
ATOM 677 C C . LEU A 1 87 ? 9.015 3.211 -10.500 1.00 82.75 87 LEU A C 1
ATOM 679 O O . LEU A 1 87 ? 8.994 4.330 -9.991 1.00 82.75 87 LEU A O 1
ATOM 683 N N . TYR A 1 88 ? 8.050 2.322 -10.299 1.00 89.25 88 TYR A N 1
ATOM 684 C CA . TYR A 1 88 ? 6.951 2.533 -9.361 1.00 89.25 88 TYR A CA 1
ATOM 685 C C . TYR A 1 88 ? 6.506 1.213 -8.740 1.00 89.25 88 TYR A C 1
ATOM 687 O O . TYR A 1 88 ? 6.764 0.134 -9.277 1.00 89.25 88 TYR A O 1
ATOM 695 N N . TRP A 1 89 ? 5.794 1.294 -7.621 1.00 93.25 89 TRP A N 1
ATOM 696 C CA . TRP A 1 89 ? 5.309 0.117 -6.916 1.00 93.25 89 TRP A CA 1
ATOM 697 C C . TRP A 1 89 ? 3.870 -0.185 -7.298 1.00 93.25 89 TRP A C 1
ATOM 699 O O . TRP A 1 89 ? 3.035 0.716 -7.406 1.00 93.25 89 TRP A O 1
ATOM 709 N N . LYS A 1 90 ? 3.574 -1.466 -7.501 1.00 94.94 90 LYS A N 1
ATOM 710 C CA . LYS A 1 90 ? 2.213 -1.971 -7.661 1.00 94.94 90 LYS A CA 1
ATOM 711 C C . LYS A 1 90 ? 1.835 -2.785 -6.445 1.00 94.94 90 LYS A C 1
ATOM 713 O O . LYS A 1 90 ? 2.639 -3.540 -5.902 1.00 94.94 90 LYS A O 1
ATOM 718 N N . ARG A 1 91 ? 0.569 -2.663 -6.068 1.00 96.06 91 ARG A N 1
ATOM 719 C CA . ARG A 1 91 ? -0.064 -3.522 -5.079 1.00 96.06 91 ARG A CA 1
ATOM 720 C C . ARG A 1 91 ? -1.378 -4.049 -5.626 1.00 96.06 91 ARG A C 1
ATOM 722 O O . ARG A 1 91 ? -2.230 -3.263 -6.041 1.00 96.06 91 ARG A O 1
ATOM 729 N N . HIS A 1 92 ? -1.537 -5.365 -5.566 1.00 95.81 92 HIS A N 1
ATOM 730 C CA . HIS A 1 92 ? -2.790 -6.064 -5.845 1.00 95.81 92 HIS A CA 1
ATOM 731 C C . HIS A 1 92 ? -3.335 -6.593 -4.529 1.00 95.81 92 HIS A C 1
ATOM 733 O O . HIS A 1 92 ? -2.682 -7.433 -3.917 1.00 95.81 92 HIS A O 1
ATOM 739 N N . ILE A 1 93 ? -4.492 -6.113 -4.080 1.00 95.94 93 ILE A N 1
ATOM 740 C CA . ILE A 1 93 ? -5.164 -6.660 -2.897 1.00 95.94 93 ILE A CA 1
ATOM 741 C C . ILE A 1 93 ? -6.312 -7.547 -3.353 1.00 95.94 93 ILE A C 1
ATOM 743 O O . ILE A 1 93 ? -7.246 -7.072 -3.997 1.00 95.94 93 ILE A O 1
ATOM 747 N N . VAL A 1 94 ? -6.220 -8.827 -3.009 1.00 96.19 94 VAL A N 1
ATOM 748 C CA . VAL A 1 94 ? -7.260 -9.831 -3.207 1.00 96.19 94 VAL A CA 1
ATOM 749 C C . VAL A 1 94 ? -8.040 -9.974 -1.905 1.00 96.19 94 VAL A C 1
ATOM 751 O O . VAL A 1 94 ? -7.464 -10.307 -0.866 1.00 96.19 94 VAL A O 1
ATOM 754 N N . THR A 1 95 ? -9.338 -9.700 -1.952 1.00 94.62 95 THR A N 1
ATOM 755 C CA . THR A 1 95 ? -10.265 -9.892 -0.831 1.00 94.62 95 THR A CA 1
ATOM 756 C C . THR A 1 95 ? -10.673 -11.370 -0.702 1.00 94.62 95 THR A C 1
ATOM 758 O O . THR A 1 95 ? -10.539 -12.129 -1.665 1.00 94.62 95 THR A O 1
ATOM 761 N N . PRO A 1 96 ? -11.212 -11.812 0.452 1.00 93.75 96 PRO A N 1
ATOM 762 C CA . PRO A 1 96 ? -11.627 -13.204 0.659 1.00 93.75 96 PRO A CA 1
ATOM 763 C C . PRO A 1 96 ? -12.683 -13.715 -0.334 1.00 93.75 96 PRO A C 1
ATOM 765 O O . PRO A 1 96 ? -12.755 -14.912 -0.591 1.00 93.75 96 PRO A O 1
ATOM 768 N N . ASP A 1 97 ? -13.498 -12.819 -0.900 1.00 94.81 97 ASP A N 1
ATOM 769 C CA . ASP A 1 97 ? -14.494 -13.126 -1.936 1.00 94.81 97 ASP A CA 1
ATOM 770 C C . ASP A 1 97 ? -13.915 -13.114 -3.367 1.00 94.81 97 ASP A C 1
ATOM 772 O O . ASP A 1 97 ? -14.651 -13.293 -4.336 1.00 94.81 97 ASP A O 1
ATOM 776 N N . GLY A 1 98 ? -12.600 -12.920 -3.514 1.00 92.81 98 GLY A N 1
ATOM 777 C CA . GLY A 1 98 ? -11.876 -12.989 -4.783 1.00 92.81 98 GLY A CA 1
ATOM 778 C C . GLY A 1 98 ? -11.856 -11.692 -5.595 1.00 92.81 98 GLY A C 1
ATOM 779 O O . GLY A 1 98 ? -11.349 -11.697 -6.718 1.00 92.81 98 GLY A O 1
ATOM 780 N N . ARG A 1 99 ? -12.376 -10.573 -5.071 1.00 95.75 99 ARG A N 1
ATOM 781 C CA . ARG A 1 99 ? -12.244 -9.271 -5.746 1.00 95.75 99 ARG A CA 1
ATOM 782 C C . ARG A 1 99 ? -10.804 -8.786 -5.668 1.00 95.75 99 ARG A C 1
ATOM 784 O O . ARG A 1 99 ? -10.107 -9.014 -4.685 1.00 95.75 99 ARG A O 1
ATOM 791 N N . VAL A 1 100 ? -10.373 -8.083 -6.711 1.00 94.31 100 VAL A N 1
ATOM 792 C CA . VAL A 1 100 ? -9.002 -7.586 -6.834 1.00 94.31 100 VAL A CA 1
ATOM 793 C C . VAL A 1 100 ? -9.015 -6.070 -6.951 1.00 94.31 100 VAL A C 1
ATOM 795 O O . VAL A 1 100 ? -9.669 -5.517 -7.833 1.00 94.31 100 VAL A O 1
ATOM 798 N N . THR A 1 101 ? -8.259 -5.407 -6.081 1.00 94.19 101 THR A N 1
ATOM 799 C CA . THR A 1 101 ? -7.974 -3.972 -6.169 1.00 94.19 101 THR A CA 1
ATOM 800 C C . THR A 1 101 ? -6.526 -3.775 -6.590 1.00 94.19 101 THR A C 1
ATOM 802 O O . THR A 1 101 ? -5.615 -4.210 -5.887 1.00 94.19 101 THR A O 1
ATOM 805 N N . LEU A 1 102 ? -6.312 -3.103 -7.721 1.00 93.75 102 LEU A N 1
ATOM 806 C CA . LEU A 1 102 ? -4.988 -2.716 -8.205 1.00 93.75 102 LEU A CA 1
ATOM 807 C C . LEU A 1 102 ? -4.723 -1.245 -7.877 1.00 93.75 102 LEU A C 1
ATOM 809 O O . LEU A 1 102 ? -5.516 -0.376 -8.233 1.00 93.75 102 LEU A O 1
ATOM 813 N N . SER A 1 103 ? -3.581 -0.966 -7.253 1.00 94.00 103 SER A N 1
ATOM 814 C CA . SER A 1 103 ? -3.108 0.393 -6.975 1.00 94.00 103 SER A CA 1
ATOM 815 C C . SER A 1 103 ? -1.628 0.557 -7.317 1.00 94.00 103 SER A C 1
ATOM 817 O O . SER A 1 103 ? -0.845 -0.379 -7.146 1.00 94.00 103 SER A O 1
ATOM 819 N N . VAL A 1 104 ? -1.258 1.760 -7.761 1.00 93.69 104 VAL A N 1
ATOM 820 C CA . VAL A 1 104 ? 0.130 2.207 -7.947 1.00 93.69 104 VAL A CA 1
ATOM 821 C C . VAL A 1 104 ? 0.471 3.210 -6.851 1.00 93.69 104 VAL A C 1
ATOM 823 O O . VAL A 1 104 ? -0.377 4.032 -6.506 1.00 93.69 104 VAL A O 1
ATOM 826 N N . PHE A 1 105 ? 1.686 3.145 -6.310 1.00 91.44 105 PHE A N 1
ATOM 827 C CA . PHE A 1 105 ? 2.133 4.025 -5.232 1.00 91.44 105 PHE A CA 1
ATOM 828 C C . PHE A 1 105 ? 3.650 4.277 -5.277 1.00 91.44 105 PHE A C 1
ATOM 830 O O . PHE A 1 105 ? 4.385 3.639 -6.040 1.00 91.44 105 PHE A O 1
ATOM 837 N N . GLY A 1 106 ? 4.104 5.263 -4.499 1.00 88.19 106 GLY A N 1
ATOM 838 C CA . GLY A 1 106 ? 5.503 5.676 -4.421 1.00 88.19 106 GLY A CA 1
ATOM 839 C C . GLY A 1 106 ? 6.132 5.249 -3.100 1.00 88.19 106 GLY A C 1
ATOM 840 O O . GLY A 1 106 ? 5.560 5.498 -2.051 1.00 88.19 106 GLY A O 1
ATOM 841 N N . ALA A 1 107 ? 7.317 4.648 -3.167 1.00 88.56 107 ALA A N 1
ATOM 842 C CA . ALA A 1 107 ? 8.134 4.288 -2.014 1.00 88.56 107 ALA A CA 1
ATOM 843 C C . ALA A 1 107 ? 9.613 4.304 -2.425 1.00 88.56 107 ALA A C 1
ATOM 845 O O . ALA A 1 107 ? 9.943 4.018 -3.582 1.00 88.56 107 ALA A O 1
ATOM 846 N N . ASN A 1 108 ? 10.504 4.622 -1.491 1.00 87.81 108 ASN A N 1
ATOM 847 C CA . ASN A 1 108 ? 11.939 4.773 -1.743 1.00 87.81 108 ASN A CA 1
ATOM 848 C C . ASN A 1 108 ? 12.684 3.428 -1.812 1.00 87.81 108 ASN A C 1
ATOM 850 O O . ASN A 1 108 ? 13.831 3.376 -2.251 1.00 87.81 108 ASN A O 1
ATOM 854 N N . GLY A 1 109 ? 12.046 2.331 -1.397 1.00 87.12 109 GLY A N 1
ATOM 855 C CA . GLY A 1 109 ? 12.619 0.989 -1.426 1.00 87.12 109 GLY A CA 1
ATOM 856 C C . GLY A 1 109 ? 11.648 -0.077 -0.924 1.00 87.12 109 GLY A C 1
ATOM 857 O O . GLY A 1 109 ? 10.536 0.233 -0.498 1.00 87.12 109 GLY A O 1
ATOM 858 N N . TRP A 1 110 ? 12.083 -1.339 -0.938 1.00 89.19 110 TRP A N 1
ATOM 859 C CA . TRP A 1 110 ? 11.248 -2.484 -0.554 1.00 89.19 110 TRP A CA 1
ATOM 860 C C . TRP A 1 110 ? 10.716 -2.422 0.877 1.00 89.19 110 TRP A C 1
ATOM 862 O O . TRP A 1 110 ? 9.578 -2.820 1.109 1.00 89.19 110 TRP A O 1
ATOM 872 N N . ALA A 1 111 ? 11.510 -1.922 1.827 1.00 89.19 111 ALA A N 1
ATOM 873 C CA . ALA A 1 111 ? 11.087 -1.810 3.222 1.00 89.19 111 ALA A CA 1
ATOM 874 C C . ALA A 1 111 ? 9.897 -0.848 3.380 1.00 89.19 111 ALA A C 1
ATOM 876 O O . ALA A 1 111 ? 8.889 -1.199 3.994 1.00 89.19 111 ALA A O 1
ATOM 877 N N . GLU A 1 112 ? 9.971 0.333 2.762 1.00 89.62 112 GLU A N 1
ATOM 878 C CA . GLU A 1 112 ? 8.865 1.294 2.749 1.00 89.62 112 GLU A CA 1
ATOM 879 C C . GLU A 1 112 ? 7.674 0.747 1.951 1.00 89.62 112 GLU A C 1
ATOM 881 O O . GLU A 1 112 ? 6.541 0.812 2.424 1.00 89.62 112 GLU A O 1
ATOM 886 N N . ALA A 1 113 ? 7.926 0.114 0.798 1.00 91.62 113 ALA A N 1
ATOM 887 C CA . ALA A 1 113 ? 6.868 -0.441 -0.039 1.00 91.62 113 ALA A CA 1
ATOM 888 C C . ALA A 1 113 ? 6.078 -1.561 0.653 1.00 91.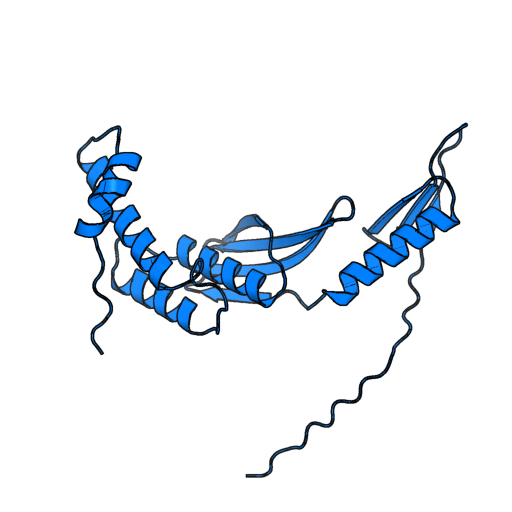62 113 ALA A C 1
ATOM 890 O O . ALA A 1 113 ? 4.850 -1.621 0.557 1.00 91.62 113 ALA A O 1
ATOM 891 N N . GLU A 1 114 ? 6.771 -2.439 1.380 1.00 92.06 114 GLU A N 1
ATOM 892 C CA . GLU A 1 114 ? 6.132 -3.447 2.217 1.00 92.06 114 GLU A CA 1
ATOM 893 C C . GLU A 1 114 ? 5.354 -2.803 3.364 1.00 92.06 114 GLU A C 1
ATOM 895 O O . GLU A 1 114 ? 4.211 -3.191 3.604 1.00 92.06 114 GLU A O 1
ATOM 900 N N . THR A 1 115 ? 5.938 -1.825 4.058 1.00 92.44 115 THR A N 1
ATOM 901 C CA . THR A 1 115 ? 5.294 -1.162 5.201 1.00 92.44 115 THR A CA 1
ATOM 902 C C . THR A 1 115 ? 3.991 -0.479 4.775 1.00 92.44 115 THR A C 1
ATOM 904 O O . THR A 1 115 ? 2.944 -0.714 5.383 1.00 92.44 115 THR A O 1
ATOM 907 N N . GLU A 1 116 ? 4.002 0.276 3.675 1.00 92.62 116 GLU A N 1
ATOM 908 C CA . GLU A 1 116 ? 2.796 0.897 3.119 1.00 92.62 116 GLU A CA 1
ATOM 909 C C . GLU A 1 116 ? 1.759 -0.153 2.682 1.00 92.62 116 GLU A C 1
ATOM 911 O O . GLU A 1 116 ? 0.550 0.002 2.904 1.00 92.62 116 GLU A O 1
ATOM 916 N N . ALA A 1 117 ? 2.203 -1.249 2.062 1.00 94.12 117 ALA A N 1
ATOM 917 C CA . ALA A 1 117 ? 1.311 -2.322 1.642 1.00 94.12 117 ALA A CA 1
ATOM 918 C C . ALA A 1 117 ? 0.663 -3.053 2.818 1.00 94.12 117 ALA A C 1
ATOM 920 O O . ALA A 1 117 ? -0.539 -3.320 2.761 1.00 94.12 117 ALA A O 1
ATOM 921 N N . ARG A 1 118 ? 1.413 -3.321 3.892 1.00 94.81 118 ARG A N 1
ATOM 922 C CA . ARG A 1 118 ? 0.878 -3.859 5.149 1.00 94.81 118 ARG A CA 1
ATOM 923 C C . ARG A 1 118 ? -0.140 -2.909 5.753 1.00 94.81 118 ARG A C 1
ATOM 925 O O . ARG A 1 118 ? -1.223 -3.355 6.119 1.00 94.81 118 ARG A O 1
ATOM 932 N N . TYR A 1 119 ? 0.178 -1.618 5.803 1.00 94.44 119 TYR A N 1
ATOM 933 C CA . TYR A 1 119 ? -0.724 -0.594 6.317 1.00 94.44 119 TYR A CA 1
ATOM 934 C C . TYR A 1 119 ? -2.034 -0.538 5.530 1.00 94.44 119 TYR A C 1
ATOM 936 O O . TYR A 1 119 ? -3.113 -0.599 6.116 1.00 94.44 119 TYR A O 1
ATOM 944 N N . THR A 1 120 ? -1.965 -0.533 4.199 1.00 94.50 120 THR A N 1
ATOM 945 C CA . THR A 1 120 ? -3.177 -0.540 3.367 1.00 94.50 120 THR A CA 1
ATOM 946 C C . THR A 1 120 ? -3.970 -1.837 3.519 1.00 94.50 120 THR A C 1
ATOM 948 O O . THR A 1 120 ? -5.196 -1.801 3.615 1.00 94.50 120 THR A O 1
ATOM 951 N N . LEU A 1 121 ? -3.295 -2.989 3.568 1.00 95.38 121 LEU A N 1
ATOM 952 C CA . LEU A 1 121 ? -3.945 -4.282 3.778 1.00 95.38 121 LEU A CA 1
ATOM 953 C C . LEU A 1 121 ? -4.661 -4.327 5.135 1.00 95.38 121 LEU A C 1
ATOM 955 O O . LEU A 1 121 ? -5.803 -4.784 5.215 1.00 95.38 121 LEU A O 1
ATOM 959 N N . ALA A 1 122 ? -4.023 -3.805 6.186 1.00 95.88 122 ALA A N 1
ATOM 960 C CA . ALA A 1 122 ? -4.624 -3.640 7.501 1.00 95.88 122 ALA A CA 1
ATOM 961 C C . ALA A 1 122 ? -5.847 -2.719 7.425 1.00 95.88 122 ALA A C 1
ATOM 963 O O . ALA A 1 122 ? -6.923 -3.124 7.854 1.00 95.88 122 ALA A O 1
ATOM 964 N N . GLN A 1 123 ? -5.743 -1.541 6.802 1.00 94.19 123 GLN A N 1
ATOM 965 C CA . GLN A 1 123 ? -6.880 -0.627 6.665 1.00 94.19 123 GLN A CA 1
ATOM 966 C C . GLN A 1 123 ? -8.087 -1.262 5.957 1.00 94.19 123 GLN A C 1
ATOM 968 O O . GLN A 1 123 ? -9.221 -1.087 6.394 1.00 94.19 123 GLN A O 1
ATOM 973 N N . GLN A 1 124 ? -7.865 -2.003 4.870 1.00 92.88 124 GLN A N 1
ATOM 974 C CA . GLN A 1 124 ? -8.961 -2.584 4.085 1.00 92.88 124 GLN A CA 1
ATOM 975 C C . GLN A 1 124 ? -9.650 -3.765 4.774 1.00 92.88 124 GLN A C 1
ATOM 977 O O . GLN A 1 124 ? -10.830 -4.009 4.540 1.00 92.88 124 GLN A O 1
ATOM 982 N N . SER A 1 125 ? -8.922 -4.499 5.612 1.00 93.94 125 SER A N 1
ATOM 983 C CA . SER A 1 125 ? -9.418 -5.709 6.282 1.00 93.94 125 SER A CA 1
ATOM 984 C C . SER A 1 125 ? -9.858 -5.475 7.732 1.00 93.94 125 SER A C 1
ATOM 986 O O . SER A 1 125 ? -10.359 -6.395 8.387 1.00 93.94 125 SER A O 1
ATOM 988 N N . THR A 1 126 ? -9.667 -4.260 8.252 1.00 96.31 126 THR A N 1
ATOM 989 C CA . THR A 1 126 ? -10.076 -3.886 9.606 1.00 96.31 126 THR A CA 1
ATOM 990 C C . THR A 1 126 ? -11.552 -3.513 9.617 1.00 96.31 126 THR A C 1
ATOM 992 O O . THR A 1 126 ? -11.976 -2.545 8.989 1.00 96.31 126 THR A O 1
ATOM 995 N N . ASP A 1 127 ? -12.342 -4.245 10.398 1.00 95.31 127 ASP A N 1
ATOM 996 C CA . ASP A 1 127 ? -13.619 -3.737 10.885 1.00 95.31 127 ASP A CA 1
ATOM 997 C C . ASP A 1 127 ? -13.343 -2.643 11.923 1.00 95.31 127 ASP A C 1
ATOM 999 O O . ASP A 1 127 ? -12.908 -2.924 13.043 1.00 95.31 127 ASP A O 1
ATOM 1003 N N . TRP A 1 128 ? -13.572 -1.393 11.526 1.00 95.38 128 TRP A N 1
ATOM 1004 C CA . TRP A 1 128 ? -13.313 -0.207 12.340 1.00 95.38 128 TRP A CA 1
ATOM 1005 C C . TRP A 1 128 ? -14.216 -0.091 13.569 1.00 95.38 128 TRP A C 1
ATOM 1007 O O . TRP A 1 128 ? -13.885 0.655 14.490 1.00 95.38 128 TRP A O 1
ATOM 1017 N N . GLN A 1 129 ? -15.340 -0.812 13.610 1.00 94.06 129 GLN A N 1
ATOM 1018 C CA . GLN A 1 129 ? -16.273 -0.780 14.740 1.00 94.06 129 GLN A CA 1
ATOM 1019 C C . GLN A 1 129 ? -15.923 -1.808 15.825 1.00 94.06 129 GLN A C 1
ATOM 1021 O O . GLN A 1 129 ? -16.441 -1.722 16.934 1.00 94.06 129 GLN A O 1
ATOM 1026 N N . SER A 1 130 ? -15.017 -2.746 15.539 1.00 95.38 130 SER A N 1
ATOM 1027 C CA . SER A 1 130 ? -14.580 -3.780 16.480 1.00 95.38 130 SER A CA 1
ATOM 1028 C C . SER A 1 130 ? -13.206 -3.446 17.072 1.00 95.38 130 SER A C 1
ATOM 1030 O O . SER A 1 130 ? -12.218 -3.332 16.350 1.00 95.38 130 SER A O 1
ATOM 1032 N N . ASP A 1 131 ? -13.120 -3.303 18.399 1.00 94.56 131 ASP A N 1
ATOM 1033 C CA . ASP A 1 131 ? -11.849 -3.038 19.102 1.00 94.56 131 ASP A CA 1
ATOM 1034 C C . ASP A 1 131 ? -10.840 -4.161 18.861 1.00 94.56 131 ASP A C 1
ATOM 1036 O O . ASP A 1 131 ? -9.712 -3.908 18.443 1.00 94.56 131 ASP A O 1
ATOM 1040 N N . ALA A 1 132 ? -11.277 -5.416 19.020 1.00 95.25 132 ALA A N 1
ATOM 1041 C CA . ALA A 1 132 ? -10.455 -6.595 18.751 1.00 95.25 132 ALA A CA 1
ATOM 1042 C C . ALA A 1 132 ? -9.895 -6.584 17.320 1.00 95.25 132 ALA A C 1
ATOM 1044 O O . ALA A 1 132 ? -8.740 -6.932 17.088 1.00 95.25 132 ALA A O 1
ATOM 1045 N N . SER A 1 133 ? -10.698 -6.114 16.363 1.00 96.19 133 SER A N 1
ATOM 1046 C CA . SER A 1 133 ? -10.282 -5.958 14.977 1.00 96.19 133 SER A CA 1
ATOM 1047 C C . SER A 1 133 ? -9.177 -4.931 14.775 1.00 96.19 133 SER A C 1
ATOM 1049 O O . SER A 1 133 ? -8.187 -5.228 14.103 1.00 96.19 133 SER A O 1
ATOM 1051 N N . VAL A 1 134 ? -9.299 -3.767 15.406 1.00 96.62 134 VAL A N 1
ATOM 1052 C CA . VAL A 1 134 ? -8.258 -2.737 15.351 1.00 96.62 134 VAL A CA 1
ATOM 1053 C C . VAL A 1 134 ? -6.990 -3.196 16.075 1.00 96.62 134 VAL A C 1
ATOM 1055 O O . VAL A 1 134 ? -5.894 -2.971 15.570 1.00 96.62 134 VAL A O 1
ATOM 1058 N N . HIS A 1 135 ? -7.112 -3.897 17.205 1.00 95.62 135 HIS A N 1
ATOM 1059 C CA . HIS A 1 135 ? -5.968 -4.434 17.945 1.00 95.62 135 HIS A CA 1
ATOM 1060 C C . HIS A 1 135 ? -5.184 -5.483 17.157 1.00 95.62 135 HIS A C 1
ATOM 1062 O O . HIS A 1 135 ? -3.957 -5.416 17.103 1.00 95.62 135 HIS A O 1
ATOM 1068 N N . GLU A 1 136 ? -5.864 -6.427 16.505 1.00 95.38 136 GLU A N 1
ATOM 1069 C CA . GLU A 1 136 ? -5.200 -7.417 15.650 1.00 95.38 136 GLU A CA 1
ATOM 1070 C C . GLU A 1 136 ? -4.464 -6.761 14.478 1.00 95.38 136 GLU A C 1
ATOM 1072 O O . GLU A 1 136 ? -3.351 -7.164 14.138 1.00 95.38 136 GLU A O 1
ATOM 1077 N N . ALA A 1 137 ? -5.068 -5.738 13.871 1.00 95.88 137 ALA A N 1
ATOM 1078 C CA . ALA A 1 137 ? -4.456 -4.984 12.786 1.00 95.88 137 ALA A CA 1
ATOM 1079 C C . ALA A 1 137 ? -3.258 -4.151 13.267 1.00 95.88 137 ALA A C 1
ATOM 1081 O O . ALA A 1 137 ? -2.218 -4.148 12.614 1.00 95.88 137 ALA A O 1
ATOM 1082 N N . ALA A 1 138 ? -3.347 -3.519 14.439 1.00 94.62 138 ALA A N 1
ATOM 1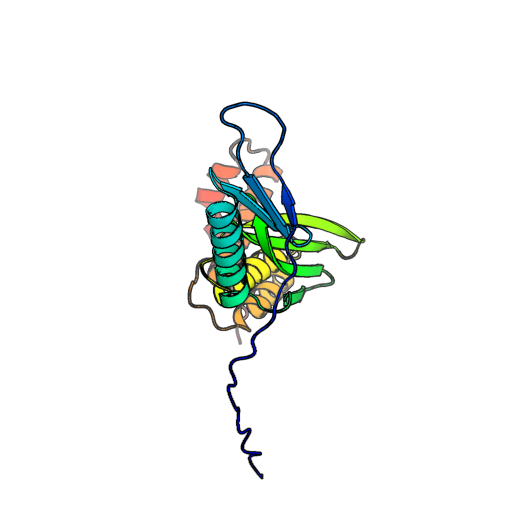083 C CA . ALA A 1 138 ? -2.223 -2.826 15.065 1.00 94.62 138 ALA A CA 1
ATOM 1084 C C . ALA A 1 138 ? -1.059 -3.792 15.345 1.00 94.62 138 ALA A C 1
ATOM 1086 O O . ALA A 1 138 ? 0.069 -3.539 14.924 1.00 94.62 138 ALA A O 1
ATOM 1087 N N . ALA A 1 139 ? -1.346 -4.946 15.953 1.00 94.25 139 ALA A N 1
ATOM 1088 C CA . ALA A 1 139 ? -0.350 -5.981 16.214 1.00 94.25 139 ALA A CA 1
ATOM 1089 C C . ALA A 1 139 ? 0.267 -6.539 14.922 1.00 94.25 139 ALA A C 1
ATOM 1091 O O . ALA A 1 139 ? 1.445 -6.881 14.898 1.00 94.25 139 ALA A O 1
ATOM 1092 N N . TYR A 1 140 ? -0.502 -6.633 13.833 1.00 94.69 140 TYR A N 1
ATOM 1093 C CA . TYR A 1 140 ? 0.019 -7.024 12.524 1.00 94.69 140 TYR A CA 1
ATOM 1094 C C . TYR A 1 140 ? 1.049 -6.024 11.979 1.00 94.69 140 TYR A C 1
ATOM 1096 O O . TYR A 1 140 ? 2.059 -6.451 11.415 1.00 94.69 140 TYR A O 1
ATOM 1104 N N . LEU A 1 141 ? 0.822 -4.720 12.171 1.00 92.94 141 LEU A N 1
ATOM 1105 C CA . LEU A 1 141 ? 1.745 -3.666 11.737 1.00 92.94 141 LEU A CA 1
ATOM 1106 C C . LEU A 1 141 ? 3.014 -3.601 12.588 1.00 92.94 141 LEU A C 1
ATOM 1108 O O . LEU A 1 141 ? 4.083 -3.323 12.056 1.00 92.94 141 LEU A O 1
ATOM 1112 N N . ASP A 1 142 ? 2.920 -3.903 13.881 1.00 90.81 142 ASP A N 1
ATOM 1113 C CA . ASP A 1 142 ? 4.062 -3.836 14.803 1.00 90.81 142 ASP A CA 1
ATOM 1114 C C . ASP A 1 142 ? 5.004 -5.055 14.713 1.00 90.81 142 ASP A C 1
ATOM 1116 O O . ASP A 1 142 ? 6.070 -5.069 15.325 1.00 90.81 142 ASP A O 1
ATOM 1120 N N . ARG A 1 143 ? 4.666 -6.077 13.911 1.00 85.31 143 ARG A N 1
ATOM 1121 C CA . ARG A 1 143 ? 5.529 -7.257 13.680 1.00 85.31 143 ARG A CA 1
ATOM 1122 C C . ARG A 1 143 ? 6.763 -6.980 12.829 1.00 85.31 143 ARG A C 1
ATOM 1124 O O . ARG A 1 143 ? 7.650 -7.831 12.783 1.00 85.31 143 ARG A O 1
ATOM 1131 N N . VAL A 1 144 ? 6.800 -5.865 12.106 1.00 80.44 144 VAL A N 1
ATOM 1132 C CA . VAL A 1 144 ? 7.891 -5.543 11.184 1.00 80.44 144 VAL A CA 1
ATOM 1133 C C . VAL A 1 144 ? 8.533 -4.227 11.614 1.00 80.44 144 VAL A C 1
ATOM 1135 O O . VAL A 1 144 ? 7.806 -3.259 11.843 1.00 80.44 144 VAL A O 1
ATOM 1138 N N . PRO A 1 145 ? 9.874 -4.170 11.731 1.00 75.19 145 PRO A N 1
ATOM 1139 C CA . PRO A 1 145 ? 10.575 -2.916 11.959 1.00 75.19 145 PRO A CA 1
ATOM 1140 C C . PRO A 1 145 ? 10.208 -1.898 10.879 1.00 75.19 145 PRO A C 1
ATOM 1142 O O . PRO A 1 145 ? 10.197 -2.227 9.693 1.00 75.19 145 PRO A O 1
ATOM 1145 N N . ARG A 1 146 ? 9.917 -0.668 11.298 1.00 78.06 146 ARG A N 1
ATOM 1146 C CA . ARG A 1 146 ? 9.571 0.438 10.407 1.00 78.06 146 ARG A CA 1
ATOM 1147 C C . ARG A 1 146 ? 10.424 1.652 10.739 1.00 78.06 146 ARG A C 1
ATOM 1149 O O . ARG A 1 146 ? 10.649 1.939 11.911 1.00 78.06 146 ARG A O 1
ATOM 1156 N N . ASP A 1 147 ? 10.840 2.360 9.698 1.00 70.94 147 ASP A N 1
ATOM 1157 C CA . ASP A 1 147 ? 11.567 3.627 9.822 1.00 70.94 147 ASP A CA 1
ATOM 1158 C C . ASP A 1 147 ? 10.613 4.834 9.884 1.00 70.94 147 ASP A C 1
ATOM 1160 O O . ASP A 1 147 ? 11.031 5.945 10.200 1.00 70.94 147 ASP A O 1
ATOM 1164 N N . ASP A 1 148 ? 9.327 4.622 9.576 1.00 76.06 148 ASP A N 1
ATOM 1165 C CA . ASP A 1 148 ? 8.315 5.668 9.448 1.00 76.06 148 ASP A CA 1
ATOM 1166 C C . ASP A 1 148 ? 7.025 5.317 10.201 1.00 76.06 148 ASP A C 1
ATOM 1168 O O . ASP A 1 148 ? 6.348 4.326 9.908 1.00 76.06 148 ASP A O 1
ATOM 1172 N N . ASP A 1 149 ? 6.651 6.174 11.148 1.00 79.25 149 ASP A N 1
ATOM 1173 C CA . ASP A 1 149 ? 5.454 6.013 11.972 1.00 79.25 149 ASP A CA 1
ATOM 1174 C C . ASP A 1 149 ? 4.142 6.300 11.230 1.00 79.25 149 ASP A C 1
ATOM 1176 O O . ASP A 1 149 ? 3.076 5.893 11.703 1.00 79.25 149 ASP A O 1
ATOM 1180 N N . ARG A 1 150 ? 4.186 6.929 10.044 1.00 84.62 150 ARG A N 1
ATOM 1181 C CA . ARG A 1 150 ? 2.994 7.209 9.214 1.00 84.62 150 ARG A CA 1
ATOM 1182 C C . ARG A 1 150 ? 2.238 5.953 8.789 1.00 84.62 150 ARG A C 1
ATOM 1184 O O . ARG A 1 150 ? 1.077 6.044 8.411 1.00 84.62 150 ARG A O 1
ATOM 1191 N N . PHE A 1 151 ? 2.872 4.789 8.853 1.00 86.44 151 PHE A N 1
ATOM 1192 C CA . PHE A 1 151 ? 2.269 3.502 8.503 1.00 86.44 151 PHE A CA 1
ATOM 1193 C C . PHE A 1 151 ? 2.124 2.580 9.716 1.00 86.44 151 PHE A C 1
ATOM 1195 O O . PHE A 1 151 ? 2.015 1.359 9.586 1.00 86.44 151 PHE A O 1
ATOM 1202 N N . GLY A 1 152 ? 2.160 3.169 10.912 1.00 90.25 152 GLY A N 1
ATOM 1203 C CA . GLY A 1 152 ? 2.210 2.433 12.155 1.00 90.25 152 GLY A CA 1
ATOM 1204 C C . GLY A 1 152 ? 0.871 2.157 12.825 1.00 90.25 152 GLY A C 1
ATOM 1205 O O . GLY A 1 152 ? -0.181 2.669 12.439 1.00 90.25 152 GLY A O 1
ATOM 1206 N N . SER A 1 153 ? 0.928 1.370 13.900 1.00 92.56 153 SER A N 1
ATOM 1207 C CA . SER A 1 153 ? -0.222 1.083 14.764 1.00 92.56 153 SER A CA 1
ATOM 1208 C C . SER A 1 153 ? -0.839 2.347 15.364 1.00 92.56 153 SER A C 1
ATOM 1210 O O . SER A 1 153 ? -2.061 2.467 15.399 1.00 92.56 153 SER A O 1
ATOM 1212 N N . ALA A 1 154 ? -0.025 3.326 15.771 1.00 91.19 154 ALA A N 1
ATOM 1213 C CA . ALA A 1 154 ? -0.508 4.608 16.288 1.00 91.19 154 ALA A CA 1
ATOM 1214 C C . ALA A 1 154 ? -1.397 5.348 15.272 1.00 91.19 154 ALA A C 1
ATOM 1216 O O . ALA A 1 154 ? -2.489 5.814 15.608 1.00 91.19 154 ALA A O 1
ATOM 1217 N N . GLU A 1 155 ? -0.962 5.395 14.013 1.00 92.31 155 GLU A N 1
ATOM 1218 C CA . GLU A 1 155 ? -1.740 5.981 12.926 1.00 92.31 155 GLU A CA 1
ATOM 1219 C C . GLU A 1 155 ? -3.018 5.170 12.649 1.00 92.31 155 GLU A C 1
ATOM 1221 O O . GLU A 1 155 ? -4.084 5.746 12.422 1.00 92.31 155 GLU A O 1
ATOM 1226 N N . LEU A 1 156 ? -2.951 3.837 12.731 1.00 93.62 156 LEU A N 1
ATOM 1227 C CA . LEU A 1 156 ? -4.121 2.967 12.598 1.00 93.62 156 LEU A CA 1
ATOM 1228 C C . LEU A 1 156 ? -5.180 3.256 13.680 1.00 93.62 156 LEU A C 1
ATOM 1230 O O . LEU A 1 156 ? -6.360 3.389 13.357 1.00 93.62 156 LEU A O 1
ATOM 1234 N N . TYR A 1 157 ? -4.779 3.408 14.948 1.00 94.75 157 TYR A N 1
ATOM 1235 C CA . TYR A 1 157 ? -5.694 3.774 16.038 1.00 94.75 157 TYR A CA 1
ATOM 1236 C C . TYR A 1 157 ? -6.309 5.159 15.836 1.00 94.75 157 TYR A C 1
ATOM 1238 O O . TYR A 1 157 ? -7.511 5.338 16.049 1.00 94.75 157 TYR A O 1
ATOM 1246 N N . ARG A 1 158 ? -5.508 6.136 15.390 1.00 93.94 158 ARG A N 1
ATOM 1247 C CA . ARG A 1 158 ? -5.998 7.482 15.064 1.00 93.94 158 ARG A CA 1
ATOM 1248 C C . ARG A 1 158 ? -7.064 7.425 13.971 1.00 93.94 158 ARG A C 1
ATOM 1250 O O . ARG A 1 158 ? -8.119 8.048 14.105 1.00 93.94 158 ARG A O 1
ATOM 1257 N N . TYR A 1 159 ? -6.814 6.649 12.919 1.00 94.81 159 TYR A N 1
ATOM 1258 C CA . TYR A 1 159 ? -7.757 6.470 11.822 1.00 94.81 159 TYR A CA 1
ATOM 1259 C C . TYR A 1 159 ? -9.023 5.714 12.252 1.00 94.81 159 TYR A C 1
ATOM 1261 O O . TYR A 1 159 ? -10.124 6.124 11.890 1.00 94.81 159 TYR A O 1
ATOM 1269 N N . ALA A 1 160 ? -8.903 4.681 13.090 1.00 96.44 160 ALA A N 1
ATOM 1270 C CA . ALA A 1 160 ? -10.050 3.960 13.644 1.00 96.44 160 ALA A CA 1
ATOM 1271 C C . ALA A 1 160 ? -10.970 4.877 14.469 1.00 96.44 160 ALA A C 1
ATOM 1273 O O . ALA A 1 160 ? -12.191 4.860 14.297 1.00 96.44 160 ALA A O 1
ATOM 1274 N N . ALA A 1 161 ? -10.388 5.733 15.313 1.00 96.62 161 ALA A N 1
ATOM 1275 C CA . ALA A 1 161 ? -11.134 6.726 16.080 1.00 96.62 161 ALA A CA 1
ATOM 1276 C C . ALA A 1 161 ? -11.867 7.720 15.160 1.00 96.62 161 ALA A C 1
ATOM 1278 O O . ALA A 1 161 ? -13.035 8.048 15.381 1.00 96.62 161 ALA A O 1
ATOM 1279 N N . TRP A 1 162 ? -11.210 8.158 14.079 1.00 96.94 162 TRP A N 1
ATOM 1280 C CA . TRP A 1 162 ? -11.832 9.017 13.071 1.00 96.94 162 TRP A CA 1
ATOM 1281 C C . TRP A 1 162 ? -12.983 8.316 12.337 1.00 96.94 162 TRP A C 1
ATOM 1283 O O . TRP A 1 162 ? -14.050 8.907 12.194 1.00 96.94 162 TRP A O 1
ATOM 1293 N N . GLN A 1 163 ? -12.822 7.047 11.949 1.00 97.31 163 GLN A N 1
ATOM 1294 C CA . GLN A 1 163 ? -13.868 6.253 11.291 1.00 97.31 163 GLN A CA 1
ATOM 1295 C C . GLN A 1 163 ? -15.121 6.106 12.164 1.00 97.31 163 GLN A C 1
ATOM 1297 O O . GLN A 1 163 ? -16.248 6.251 11.687 1.00 97.31 163 GLN A O 1
ATOM 1302 N N . ARG A 1 164 ? -14.944 5.879 13.469 1.00 97.25 164 ARG A N 1
ATOM 1303 C CA . ARG A 1 164 ? -16.052 5.824 14.436 1.00 97.25 164 ARG A CA 1
ATOM 1304 C C . ARG A 1 164 ? -16.742 7.170 14.608 1.00 97.25 164 ARG A C 1
ATOM 1306 O O . ARG A 1 164 ? -17.969 7.226 14.612 1.00 97.25 164 ARG A O 1
ATOM 1313 N N . ALA A 1 165 ? -15.972 8.253 14.683 1.00 97.12 165 ALA A N 1
ATOM 1314 C CA . ALA A 1 165 ? -16.527 9.600 14.751 1.00 97.12 165 ALA A CA 1
ATOM 1315 C C . ALA A 1 165 ? -17.313 9.962 13.482 1.00 97.12 165 ALA A C 1
ATOM 1317 O O . ALA A 1 165 ? -18.416 10.500 13.576 1.00 97.12 165 ALA A O 1
ATOM 1318 N N . ALA A 1 166 ? -16.784 9.622 12.304 1.00 97.12 166 ALA A N 1
ATOM 1319 C CA . ALA A 1 166 ? -17.462 9.816 11.026 1.00 97.12 166 ALA A CA 1
ATOM 1320 C C . ALA A 1 166 ? -18.772 9.027 10.977 1.00 97.12 166 ALA A C 1
ATOM 1322 O O . ALA A 1 166 ? -19.810 9.585 10.620 1.00 97.12 166 ALA A O 1
ATOM 1323 N N . ARG A 1 167 ? -18.754 7.763 11.418 1.00 96.75 167 ARG A N 1
ATOM 1324 C CA . ARG A 1 167 ? -19.961 6.940 11.489 1.00 96.75 167 ARG A CA 1
ATOM 1325 C C . ARG A 1 167 ? -21.015 7.544 12.415 1.00 96.75 167 ARG A C 1
ATOM 1327 O O . ARG A 1 167 ? -22.156 7.705 11.996 1.00 96.75 167 ARG A O 1
ATOM 1334 N N . ALA A 1 168 ? -20.625 7.954 13.620 1.00 96.81 168 ALA A N 1
ATOM 1335 C CA . ALA A 1 168 ? -21.526 8.604 14.566 1.00 96.81 168 ALA A CA 1
ATOM 1336 C C . ALA A 1 168 ? -22.100 9.923 14.019 1.00 96.81 168 ALA A C 1
ATOM 1338 O O . ALA A 1 168 ? -23.270 10.223 14.242 1.00 96.81 168 ALA A O 1
ATOM 1339 N N . ALA A 1 169 ? -21.313 10.720 13.290 1.00 96.50 169 ALA A N 1
ATOM 1340 C CA . ALA A 1 169 ? -21.811 11.937 12.652 1.00 96.50 169 ALA A CA 1
ATOM 1341 C C . ALA A 1 169 ? -22.855 11.626 11.567 1.00 96.50 169 ALA A C 1
ATOM 1343 O O . ALA A 1 169 ? -23.917 12.251 11.549 1.00 96.50 169 ALA A O 1
ATOM 1344 N N . ILE A 1 170 ? -22.580 10.635 10.714 1.00 97.25 170 ILE A N 1
ATOM 1345 C CA . ILE A 1 170 ? -23.495 10.180 9.657 1.00 97.25 170 ILE A CA 1
ATOM 1346 C C . ILE A 1 170 ? -24.803 9.651 10.255 1.00 97.25 170 ILE A C 1
ATOM 1348 O O . ILE A 1 170 ? -25.876 10.069 9.826 1.00 97.25 170 ILE A O 1
ATOM 1352 N N . ASP A 1 171 ? -24.729 8.788 11.272 1.00 97.00 171 ASP A N 1
ATOM 1353 C CA . ASP A 1 171 ? -25.912 8.201 11.917 1.00 97.00 171 ASP A CA 1
ATOM 1354 C C . ASP A 1 171 ? -26.777 9.271 12.623 1.00 97.00 171 ASP A C 1
ATOM 1356 O O . ASP A 1 171 ? -27.991 9.117 12.733 1.00 97.00 171 ASP A O 1
ATOM 1360 N N . ASN A 1 172 ? -26.179 10.401 13.026 1.00 96.31 172 ASN A N 1
ATOM 1361 C CA . ASN A 1 172 ? -26.882 11.574 13.563 1.00 96.31 172 ASN A CA 1
ATOM 1362 C C . ASN A 1 172 ? -27.381 12.557 12.481 1.00 96.31 172 ASN A C 1
ATOM 1364 O O . ASN A 1 172 ? -27.829 13.657 12.806 1.00 96.31 172 ASN A O 1
ATOM 1368 N N . GLY A 1 173 ? -27.285 12.201 11.196 1.00 96.69 173 GLY A N 1
ATOM 1369 C CA . GLY A 1 173 ? -27.774 13.017 10.083 1.00 96.69 173 GLY A CA 1
ATOM 1370 C C . GLY A 1 173 ? -26.934 14.263 9.786 1.00 96.69 173 GLY A C 1
ATOM 1371 O O . GLY A 1 173 ? -27.430 15.196 9.152 1.00 96.69 173 GLY A O 1
ATOM 1372 N N . ARG A 1 174 ? -25.672 14.315 10.236 1.00 96.69 174 ARG A N 1
ATOM 1373 C CA . ARG A 1 174 ? -24.778 15.446 9.953 1.00 96.69 174 ARG A CA 1
ATOM 1374 C C . ARG A 1 174 ? -24.261 15.402 8.519 1.00 96.69 174 ARG A C 1
ATOM 1376 O O . ARG A 1 174 ? -23.729 14.394 8.061 1.00 96.69 174 ARG A O 1
ATOM 1383 N N . THR A 1 175 ? -24.357 16.532 7.828 1.00 95.50 175 THR A N 1
ATOM 1384 C CA . THR A 1 175 ? -23.836 16.702 6.464 1.00 95.50 175 THR A CA 1
ATOM 1385 C C . THR A 1 175 ? -22.354 17.087 6.443 1.00 95.50 175 THR A C 1
ATOM 1387 O O . THR A 1 175 ? -21.653 16.750 5.495 1.00 95.50 175 THR A O 1
ATOM 1390 N N . ASP A 1 176 ? -21.853 17.710 7.511 1.00 96.44 176 ASP A N 1
ATOM 1391 C CA . ASP A 1 176 ? -20.454 18.098 7.750 1.00 96.44 176 ASP A CA 1
ATOM 1392 C C . ASP A 1 176 ? -19.641 16.987 8.450 1.00 96.44 176 ASP A C 1
ATOM 1394 O O . ASP A 1 176 ? -18.684 17.253 9.180 1.00 96.44 176 ASP A O 1
ATOM 1398 N N . TRP A 1 177 ? -20.021 15.721 8.246 1.00 95.75 177 TRP A N 1
ATOM 1399 C CA . TRP A 1 177 ? -19.488 14.573 8.989 1.00 95.75 177 TRP A CA 1
ATOM 1400 C C . TRP A 1 177 ? -17.960 14.455 8.933 1.00 95.75 177 TRP A C 1
ATOM 1402 O O . TRP A 1 177 ? -17.349 14.054 9.921 1.00 95.75 177 TRP A O 1
ATOM 1412 N N . HIS A 1 178 ? -17.331 14.831 7.815 1.00 95.88 178 HIS A N 1
ATOM 1413 C CA . HIS A 1 178 ? -15.881 14.731 7.642 1.00 95.88 178 HIS A CA 1
ATOM 1414 C C . HIS A 1 178 ? -15.123 15.724 8.539 1.00 95.88 178 HIS A C 1
ATOM 1416 O O . HIS A 1 178 ? -14.163 15.349 9.217 1.00 95.88 178 HIS A O 1
ATOM 1422 N N . GLU A 1 179 ? -15.559 16.988 8.568 1.00 96.69 179 GLU A N 1
ATOM 1423 C CA . GLU A 1 179 ? -14.987 18.030 9.430 1.00 96.69 179 GLU A CA 1
ATOM 1424 C C . GLU A 1 179 ? -15.275 17.722 10.901 1.00 96.69 179 GLU A C 1
ATOM 1426 O O . GLU 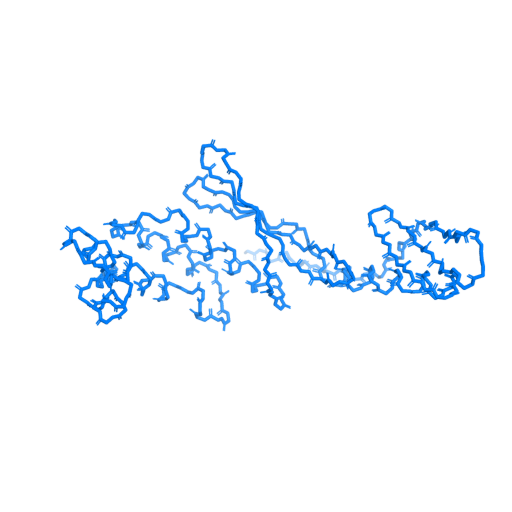A 1 179 ? -14.372 17.754 11.742 1.00 96.69 179 GLU A O 1
ATOM 1431 N N . TRP A 1 180 ? -16.514 17.320 11.199 1.00 96.50 180 TRP A N 1
ATOM 1432 C CA . TRP A 1 180 ? -16.911 16.952 12.550 1.00 96.50 180 TRP A CA 1
ATOM 1433 C C . TRP A 1 180 ? -16.074 15.792 13.094 1.00 96.50 180 TRP A C 1
ATOM 1435 O O . TRP A 1 180 ? -15.569 15.887 14.213 1.00 96.50 180 TRP A O 1
ATOM 1445 N N . ALA A 1 181 ? -15.866 14.732 12.305 1.00 96.12 181 ALA A N 1
ATOM 1446 C CA . ALA A 1 181 ? -15.014 13.605 12.676 1.00 96.12 181 ALA A CA 1
ATOM 1447 C C . ALA A 1 181 ? -13.565 14.041 12.915 1.00 96.12 181 ALA A C 1
ATOM 1449 O O . ALA A 1 181 ? -12.953 13.629 13.901 1.00 96.12 181 ALA A O 1
ATOM 1450 N N . GLY A 1 182 ? -13.038 14.940 12.076 1.00 95.19 182 GLY A N 1
ATOM 1451 C CA . GLY A 1 182 ? -11.726 15.556 12.277 1.00 95.19 182 GLY A CA 1
ATOM 1452 C C . GLY A 1 182 ? -11.599 16.224 13.649 1.00 95.19 182 GLY A C 1
ATOM 1453 O O . GLY A 1 182 ? -10.641 15.959 14.372 1.00 95.19 182 GLY A O 1
ATOM 1454 N N . ALA A 1 183 ? -12.600 17.006 14.056 1.00 96.00 183 ALA A N 1
ATOM 1455 C CA . ALA A 1 183 ? -12.605 17.706 15.342 1.00 96.00 183 ALA A CA 1
ATOM 1456 C C . ALA A 1 183 ? -12.927 16.810 16.558 1.00 96.00 183 ALA A C 1
ATOM 1458 O O . ALA A 1 183 ? -12.544 17.143 17.678 1.00 96.00 183 ALA A O 1
ATOM 1459 N N . HIS A 1 184 ? -13.624 15.682 16.368 1.00 96.12 184 HIS A N 1
ATOM 1460 C CA . HIS A 1 184 ? -14.197 14.895 17.471 1.00 96.12 184 HIS A CA 1
ATOM 1461 C C . HIS A 1 184 ? -13.657 13.467 17.611 1.00 96.12 184 HIS A C 1
ATOM 1463 O O . HIS A 1 184 ? -14.046 12.784 18.559 1.00 96.12 184 HIS A O 1
ATOM 1469 N N . HIS A 1 185 ? -12.752 13.010 16.738 1.00 95.19 185 HIS A N 1
ATOM 1470 C CA . HIS A 1 185 ? -12.210 11.643 16.772 1.00 95.19 185 HIS A CA 1
ATOM 1471 C C . HIS A 1 185 ? -11.626 11.234 18.132 1.00 95.19 185 HIS A C 1
ATOM 1473 O O . HIS A 1 185 ? -11.764 10.083 18.528 1.00 95.19 185 HIS A O 1
ATOM 1479 N N . GLN A 1 186 ? -11.066 12.171 18.902 1.00 94.62 186 GLN A N 1
ATOM 1480 C CA . GLN A 1 186 ? -10.534 11.907 20.247 1.00 94.62 186 GLN A CA 1
ATOM 1481 C C . GLN A 1 186 ? -11.578 11.375 21.245 1.00 94.62 186 GLN A C 1
ATOM 1483 O O . GLN A 1 186 ? -11.200 10.789 22.249 1.00 94.62 186 GLN A O 1
ATOM 1488 N N . LYS A 1 187 ? -12.884 11.565 21.001 1.00 94.81 187 LYS A N 1
ATOM 1489 C CA . LYS A 1 187 ? -13.958 10.991 21.837 1.00 94.81 187 LYS A CA 1
ATOM 1490 C C . LYS A 1 187 ? -14.227 9.512 21.540 1.00 94.81 187 LYS A C 1
ATOM 1492 O O . LYS A 1 187 ? -14.960 8.871 22.283 1.00 94.81 187 LYS A O 1
ATOM 1497 N N . PHE A 1 188 ? -13.673 9.000 20.444 1.00 94.81 188 PHE A N 1
ATOM 1498 C CA . PHE A 1 188 ? -13.891 7.649 19.926 1.00 94.81 188 PHE A CA 1
ATOM 1499 C C . PHE A 1 188 ? -12.594 6.834 19.896 1.00 94.81 188 PHE A C 1
ATOM 1501 O O . PHE A 1 188 ? -12.491 5.850 19.161 1.00 94.81 188 PHE A O 1
ATOM 1508 N N . THR A 1 189 ? -11.584 7.260 20.655 1.00 93.75 189 THR A N 1
ATOM 1509 C CA . THR A 1 189 ? -10.321 6.541 20.798 1.00 93.75 189 THR A CA 1
ATOM 1510 C C . THR A 1 189 ? -10.544 5.148 21.363 1.00 93.75 189 THR A C 1
ATOM 1512 O O . THR A 1 189 ? -11.375 4.924 22.241 1.00 93.75 189 THR A O 1
ATOM 1515 N N . ILE A 1 190 ? -9.755 4.214 20.849 1.00 90.38 190 ILE A N 1
ATOM 1516 C CA . ILE A 1 190 ? -9.715 2.832 21.309 1.00 90.38 190 ILE A CA 1
ATOM 1517 C C . ILE A 1 190 ? -8.550 2.749 22.284 1.00 90.38 190 ILE A C 1
ATOM 1519 O O . ILE A 1 190 ? -7.426 3.112 21.929 1.00 90.38 190 ILE A O 1
ATOM 1523 N N . ALA A 1 191 ? -8.820 2.325 23.516 1.00 84.12 191 ALA A N 1
ATOM 1524 C CA . ALA A 1 191 ? -7.756 2.092 24.482 1.00 84.12 191 ALA A CA 1
ATOM 1525 C C .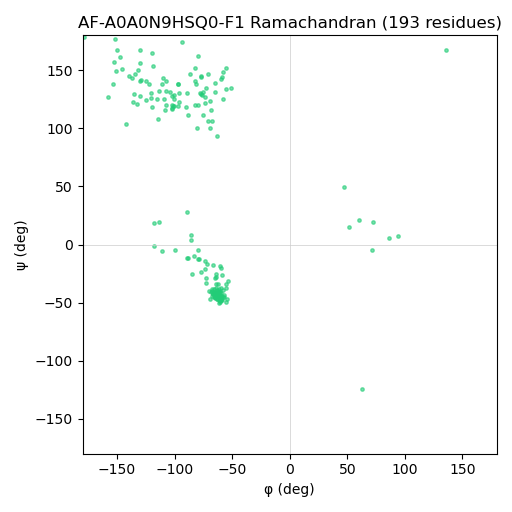 ALA A 1 191 ? -6.885 0.933 23.974 1.00 84.12 191 ALA A C 1
ATOM 1527 O O . ALA A 1 191 ? -7.453 -0.088 23.592 1.00 84.12 191 ALA A O 1
ATOM 1528 N N . PRO A 1 192 ? -5.546 1.052 23.951 1.00 73.25 192 PRO A N 1
ATOM 1529 C CA . PRO A 1 192 ? -4.684 -0.085 23.647 1.00 73.25 192 PRO A CA 1
ATOM 1530 C C . PRO A 1 192 ? -4.997 -1.251 24.599 1.00 73.25 192 PRO A C 1
ATOM 1532 O O . PRO A 1 192 ? -5.416 -0.992 25.732 1.00 73.25 192 PRO A O 1
ATOM 1535 N N . PRO A 1 193 ? -4.781 -2.515 24.190 1.00 73.56 193 PRO A N 1
ATOM 1536 C CA . PRO A 1 193 ? -4.947 -3.636 25.103 1.00 73.56 193 PRO A CA 1
ATOM 1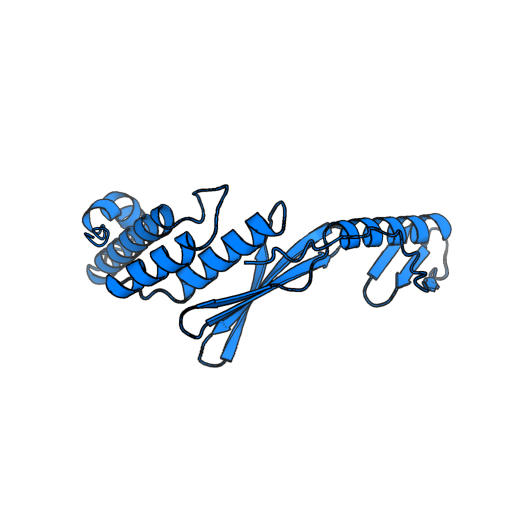537 C C . PRO A 1 193 ? -4.008 -3.421 26.291 1.00 73.56 193 PRO A C 1
ATOM 1539 O O . PRO A 1 193 ? -2.812 -3.204 26.100 1.00 73.56 193 PRO A O 1
ATOM 1542 N N . THR A 1 194 ? -4.543 -3.437 27.508 1.00 65.69 194 THR A N 1
ATOM 1543 C CA . THR A 1 194 ? -3.715 -3.540 28.711 1.00 65.69 194 THR A CA 1
ATOM 1544 C C . THR A 1 194 ? -3.111 -4.938 28.752 1.00 65.69 194 THR A C 1
ATOM 1546 O O . THR A 1 194 ? -3.864 -5.910 28.670 1.00 65.69 194 THR A O 1
ATOM 1549 N N . GLU A 1 195 ? -1.780 -5.009 28.825 1.00 52.03 195 GLU A N 1
ATOM 1550 C CA . GLU A 1 195 ? -1.007 -6.250 29.005 1.00 52.03 195 GLU A CA 1
ATOM 1551 C C . GLU A 1 195 ? -1.421 -7.037 30.255 1.00 52.03 195 GLU A C 1
ATOM 1553 O O . GLU A 1 195 ? -1.735 -6.402 31.292 1.00 52.03 195 GLU A O 1
#

Organism: NCBI:txid860235

Sequence (195 aa):
MLYDDVTVRDRTVLVRLTTTATRPPGRRQTWTAQAGHWHATASTEKAAADALAERLQQFLMHYEAPRLLTFRGHTAVVELAVGDGTLYWKRHIVTPDGRVTLSVFGANGWAEAETEARYTLAQQSTDWQSDASVHEAAAYLDRVPRDDDRFGSAELYRYAAWQRAARAAIDNGRTDWHEWAGAHHQKFTIAPPTE

Mean predicted aligned error: 8.69 Å

Radius of gyration: 23.68 Å; Cα contacts (8 Å, |Δi|>4): 278; chains: 1; bounding box: 58×44×72 Å

Secondary structure (DSSP, 8-state):
--------------PPPP-EEE--SSTTPPEEEEETTEEEEESSHHHHHHHHHHHHHHHHHH--PPEEEEETTEEEEEEEEEETTEEEEEEEEEPTTS-EEEEEE--SSHHHHHHHHHHHHHHHH--TT-HHHHHHHHHHHHTS--S-GGGSHHHHHHHHHHHHHHHHHHHTT-S-HHHHHHHHGGGGPPPPPP-

Solvent-accessible surface area (backbone atoms only — not comparable to full-atom values): 11518 Å² total; per-residue (Å²): 135,85,80,80,81,80,80,83,79,90,73,93,76,89,81,86,80,76,66,50,76,48,61,67,91,68,85,94,51,48,16,36,20,34,45,89,94,46,65,24,72,25,86,38,64,65,54,3,44,52,51,34,50,51,52,52,50,57,46,61,76,70,63,68,82,67,46,78,45,76,53,94,71,26,37,37,41,38,36,82,44,74,56,100,87,44,83,40,36,36,37,38,38,33,42,77,88,68,50,74,47,81,48,76,51,87,61,96,43,69,71,52,45,48,43,50,49,51,36,50,53,34,62,76,65,40,49,63,88,39,68,70,38,47,49,54,38,27,56,61,46,67,73,50,95,73,97,56,66,87,47,28,36,71,44,50,48,55,49,33,5,27,54,44,26,30,49,55,28,47,77,69,70,43,87,60,18,70,62,49,10,70,77,43,14,81,84,42,58,73,78,73,85,82,130

Nearest PDB structures (foldseek):
  3k44-assembly1_A  TM=5.726E-01  e=4.309E-02  Drosophila melanogaster
  3k44-assembly4_D  TM=5.581E-01  e=1.111E-01  Drosophila melanogaster
  8chu-assembly1_A  TM=5.690E-01  e=2.292E-01  Homo sapiens
  8chu-assembly1_B  TM=6.155E-01  e=6.605E-01  Homo sapiens
  8chv-assembly1_B  TM=3.441E-01  e=2.468E-02  Homo sapiens

pLDDT: mean 87.48, std 11.77, range [38.06, 97.44]

Foldseek 3Di:
DDDPPPDDDDDDDDDDFDWDWDWDDDPQTWIWIDGVPQIATDSDSVVRVVLSVVLVVVCVVAFDPWDWDDDPQKIKTWGWDDDPSDIWIWIWIAHNVGDIDIDIDDDPHDQRSVLQRLLVNLVVNAPLVDLVRLQSSQVSSVVGDDPDCCSHSVVSQLVSLLVVQLVVCVVVVHPCSNVRSVVCSVVRGRDHDDD